Protein 2C71 (pdb70)

InterPro domains:
  IPR001137 Glycoside hydrolase family 11 [PR00911] (109-118)
  IPR001137 Glycoside hydrolase family 11 [PR00911] (119-129)
  IPR001137 Glycoside hydrolase family 11 [PR00911] (146-152)
  IPR001137 Glycoside hydrolase family 11 [PR00911] (166-171)
  IPR001137 Glycoside hydrolase family 11 [PR00911] (171-180)
  IPR001137 Glycoside hydrolase family 11 [PR00911] (194-202)
  IPR001137 Glycoside hydrolase family 11 [PTHR46828] (10-224)
  IPR002105 Dockerin type I repeat [PF00404] (392-448)
  IPR002105 Dockerin type I repeat [PS00448] (428-447)
  IPR002509 NodB homology domain [PF01522] (476-587)
  IPR002509 NodB homology domain [PS51677] (480-658)
  IPR005084 Carbohydrate binding module family 6 [PF03422] (255-374)
  IPR005084 Carbohydrate binding module family 6 [PS51175] (252-374)
  IPR006584 Cellulose binding, type IV [SM00606] (247-375)
  IPR008979 Galactose-binding-like domain superfamily [SSF49785] (245-374)
  IPR011330 Glycoside hydrolase/deacetylase, beta/alpha-barrel [SSF88713] (480-665)
  IPR013319 Glycoside hydrolase family 11/12 [G3DSA:2.60.120.180] (30-234)
  IPR013320 Concanavalin A-like lectin/glucanase domain superfamily [SSF49899] (31-232)
  IPR016134 Dockerin domain [PS51766] (388-456)
  IPR018208 Glycoside hydrolase family 11, active site 1 [PS00776] (119-129)

Sequence (205 aa):
KLVVALLTFDDGPDNVLTARVLDKLD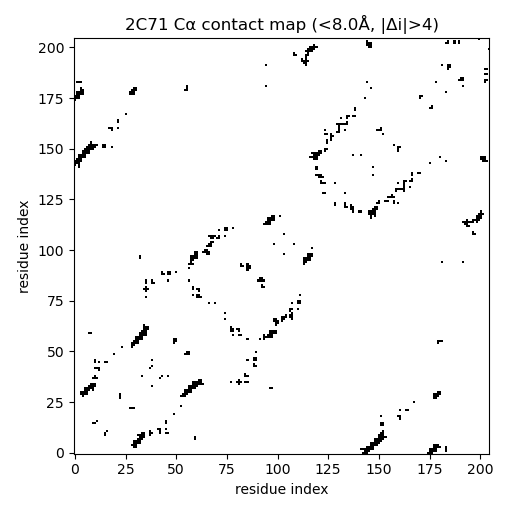KYNVKATFMVVGQQRVNDDSSTAAIIRRRMVVNSGHEIGNHSWSYSGMANMSPDQIRRRKSIIADTNAVIQKYAGTTTPKKFFRRPPNLETSPTLFNNNVDLVFVGGLTANDWIPPSTTAEQRAAAVINGVVRRDGTIILLHDVQPEPHPTPEEALDIIIPTLKSSRGYEEFVTLTELFTLKGVPIDPSVKRMYNSVPL

CATH classification: 3.20.20.370

Foldseek 3Di:
DEEAEEAEDDDDPPLLVLQVVLCVVLLFEHEYAHAQCRQDPVCLVVLQVNVVSPYHYAHAWNDQDFPAPPALVRLLCRRVSSQVSSCVRNVDGHQEYETRVNDHYPRNLVNDLHAYEDAQEQCQQPQVADLCSSLVSDVVPDDAFAYYYHHSDHPPPGCPSVNCVRNVVVVVVVPYGYDYPVCSCVVLVHDSGSVDSDYHRGPPD

Solvent-accessible surface area: 8720 Å² total; per-residue (Å²): 115,28,0,0,0,0,0,4,18,1,1,34,64,94,19,0,23,91,0,1,81,37,1,79,133,42,121,9,80,0,0,1,0,1,0,1,97,80,5,64,112,84,11,25,81,12,0,102,64,0,46,112,43,30,13,27,9,1,0,13,2,85,33,100,62,32,1,19,154,47,48,65,91,103,0,132,133,14,15,55,47,0,33,61,29,0,83,146,32,2,40,56,90,10,94,1,0,0,0,4,102,60,84,51,24,117,52,0,26,119,37,2,113,14,0,0,0,0,11,49,52,3,70,0,103,67,55,96,26,67,21,124,99,1,0,46,40,0,14,122,36,18,128,65,0,6,0,0,6,0,21,2,10,30,101,99,92,11,28,0,3,80,0,0,45,69,0,0,49,36,0,88,103,120,46,19,107,19,10,7,0,34,60,0,0,91,116,64,62,33,102,44,52,38,85,38,83,143,47,6,79,11,1,87,94

Structure (mmCIF, N/CA/C/O backbone):
data_2C71
#
_entry.id   2C71
#
_cell.length_a   106.064
_cell.length_b   106.064
_cell.length_c   35.466
_cell.angle_alpha   90.00
_cell.angle_beta   90.00
_cell.angle_gamma   90.00
#
_symmetry.space_group_name_H-M   'P 41 21 2'
#
loop_
_entity.id
_entity.type
_entity.pdbx_description
1 polymer 'GLYCOSIDE HYDROLASE, FAMILY 11\:CLOSTRIDIUM CELLULOSOME ENZYME, DOCKERIN TYPE I\:POLYSACCHARIDE'
2 non-polymer 'MAGNESIUM ION'
3 water water
#
loop_
_atom_site.group_PDB
_atom_site.id
_atom_site.type_symbol
_atom_site.label_atom_id
_atom_site.label_alt_id
_atom_site.label_comp_id
_atom_site.label_asym_id
_atom_site.label_entity_id
_atom_site.label_seq_id
_atom_site.pdbx_PDB_ins_code
_atom_site.Cartn_x
_atom_site.Cartn_y
_atom_site.Cartn_z
_atom_site.occupancy
_atom_site.B_iso_or_equiv
_atom_site.auth_seq_id
_atom_site.auth_comp_id
_atom_site.auth_asym_id
_atom_site.auth_atom_id
_atom_site.pdbx_PDB_model_num
ATOM 1 N N . LYS A 1 5 ? -14.350 35.014 6.166 1.00 18.56 480 LYS A N 1
ATOM 2 C CA . LYS A 1 5 ? -13.125 34.503 6.800 1.00 13.59 480 LYS A CA 1
ATOM 3 C C . LYS A 1 5 ? -12.397 33.598 5.839 1.00 11.37 480 LYS A C 1
ATOM 4 O O . LYS A 1 5 ? -12.980 32.697 5.285 1.00 12.62 480 LYS A O 1
ATOM 10 N N . LEU A 1 6 ? -11.117 33.877 5.639 1.00 8.81 481 LEU A N 1
ATOM 11 C CA . LEU A 1 6 ? -10.329 33.193 4.595 1.00 8.63 481 LEU A CA 1
ATOM 12 C C . LEU A 1 6 ? -9.153 32.460 5.195 1.00 8.09 481 LEU A C 1
ATOM 13 O O . LEU A 1 6 ? -8.527 32.956 6.107 1.00 10.74 481 LEU A O 1
ATOM 18 N N A VAL A 1 7 ? -8.841 31.259 4.705 0.50 7.00 482 VAL A N 1
ATOM 19 N N B VAL A 1 7 ? -8.795 31.329 4.601 0.50 7.43 482 VAL A N 1
ATOM 20 C CA A VAL A 1 7 ? -7.552 30.592 5.015 0.50 7.03 482 VAL A CA 1
ATOM 21 C CA B VAL A 1 7 ? -7.637 30.563 5.042 0.50 8.05 482 VAL A CA 1
ATOM 22 C C A VAL A 1 7 ? -6.966 30.071 3.735 0.50 6.38 482 VAL A C 1
ATOM 23 C C B VAL A 1 7 ? -6.999 29.965 3.791 0.50 7.29 482 VAL A C 1
ATOM 24 O O A VAL A 1 7 ? -7.666 29.810 2.753 0.50 6.74 482 VAL A O 1
ATOM 25 O O B VAL A 1 7 ? -7.710 29.592 2.851 0.50 6.53 482 VAL A O 1
ATOM 32 N N . ALA A 1 8 ? -5.658 29.843 3.796 1.00 7.03 483 ALA A N 1
ATOM 33 C CA . ALA A 1 8 ? -4.914 29.260 2.690 1.00 6.55 483 ALA A CA 1
ATOM 34 C C . ALA A 1 8 ? -4.275 27.941 3.133 1.00 6.04 483 ALA A C 1
ATOM 35 O O . ALA A 1 8 ? -3.346 27.939 3.922 1.00 7.40 483 ALA A O 1
ATOM 37 N N A LEU A 1 9 ? -4.734 26.878 2.538 0.50 6.22 484 LEU A N 1
ATOM 38 N N B LEU A 1 9 ? -4.800 26.797 2.653 0.50 5.58 484 LEU A N 1
ATOM 39 C CA A LEU A 1 9 ? -4.217 25.585 2.798 0.50 6.14 484 LEU A CA 1
ATOM 40 C CA B LEU A 1 9 ? -4.100 25.486 2.765 0.50 5.67 484 LEU A CA 1
ATOM 41 C C A LEU A 1 9 ? -2.999 25.392 1.857 0.50 5.74 484 LEU A C 1
ATOM 42 C C B LEU A 1 9 ? -2.935 25.487 1.856 0.50 5.20 484 LEU A C 1
ATOM 43 O O A LEU A 1 9 ? -3.151 25.551 0.630 0.50 5.47 484 LEU A O 1
ATOM 44 O O B LEU A 1 9 ? -3.074 25.781 0.659 0.50 5.68 484 LEU A O 1
ATOM 53 N N . THR A 1 10 ? -1.803 25.084 2.398 1.00 5.56 485 THR A N 1
ATOM 54 C CA . THR A 1 10 ? -0.590 24.992 1.611 1.00 5.71 485 THR A CA 1
ATOM 55 C C . THR A 1 10 ? 0.159 23.696 1.954 1.00 4.98 485 THR A C 1
ATOM 56 O O . THR A 1 10 ? 0.042 23.181 3.075 1.00 6.06 485 THR A O 1
ATOM 60 N N . PHE A 1 11 ? 0.877 23.166 0.956 1.00 4.78 486 PHE A N 1
ATOM 61 C CA . PHE A 1 11 ? 1.490 21.844 1.065 1.00 4.61 486 PHE A CA 1
ATOM 62 C C . PHE A 1 11 ? 2.915 21.891 0.557 1.00 5.06 486 PHE A C 1
ATOM 63 O O . PHE A 1 11 ? 3.157 22.255 -0.586 1.00 6.27 486 PHE A O 1
ATOM 71 N N . ASP A 1 12 ? 3.861 21.492 1.403 1.00 5.13 487 ASP A N 1
ATOM 72 C CA . ASP A 1 12 ? 5.272 21.464 1.025 1.00 5.36 487 ASP A CA 1
ATOM 73 C C . ASP A 1 12 ? 5.710 20.093 0.507 1.00 4.83 487 ASP A C 1
ATOM 74 O O . ASP A 1 12 ? 5.084 19.076 0.812 1.00 5.65 487 ASP A O 1
ATOM 79 N N . ASP A 1 13 ? 6.884 20.065 -0.115 1.00 5.04 488 ASP A N 1
ATOM 80 C CA . ASP A 1 13 ? 7.868 18.969 -0.213 1.00 4.82 488 ASP A CA 1
ATOM 81 C C . ASP A 1 13 ? 7.674 18.034 -1.405 1.00 5.26 488 ASP A C 1
ATOM 82 O O . ASP A 1 13 ? 8.503 17.135 -1.625 1.00 6.83 488 ASP A O 1
ATOM 87 N N . GLY A 1 14 ? 6.606 18.253 -2.183 1.00 5.28 489 GLY A N 1
ATOM 88 C CA . GLY A 1 14 ? 6.350 17.474 -3.372 1.00 5.67 489 GLY A CA 1
ATOM 89 C C . GLY A 1 14 ? 6.880 18.135 -4.639 1.00 4.97 489 GLY A C 1
ATOM 90 O O . GLY A 1 14 ? 7.680 19.064 -4.577 1.00 5.54 489 GLY A O 1
ATOM 91 N N . PRO A 1 15 ? 6.487 17.616 -5.820 1.00 5.15 490 PRO A N 1
ATOM 92 C CA . PRO A 1 15 ? 5.431 16.625 -6.020 1.00 5.29 490 PRO A CA 1
ATOM 93 C C . PRO A 1 15 ? 5.895 15.193 -5.904 1.00 5.49 490 PRO A C 1
ATOM 94 O O . PRO A 1 15 ? 7.041 14.867 -6.240 1.00 6.57 490 PRO A O 1
ATOM 98 N N . ASP A 1 16 ? 4.972 14.335 -5.518 1.00 5.69 491 ASP A N 1
ATOM 99 C CA . ASP A 1 16 ? 5.151 12.878 -5.569 1.00 5.77 491 ASP A CA 1
ATOM 100 C C . ASP A 1 16 ? 3.920 12.300 -6.221 1.00 5.25 491 ASP A C 1
ATOM 101 O O . ASP A 1 16 ? 2.803 12.564 -5.773 1.00 5.91 491 ASP A O 1
ATOM 106 N N . ASN A 1 17 ? 4.077 11.566 -7.321 1.00 5.37 492 ASN A N 1
ATOM 107 C CA . ASN A 1 17 ? 2.909 11.053 -8.048 1.00 5.33 492 ASN A CA 1
ATOM 108 C C . ASN A 1 17 ? 1.928 10.344 -7.140 1.00 5.85 492 ASN A C 1
ATOM 109 O O . ASN A 1 17 ? 0.726 10.499 -7.319 1.00 8.96 492 ASN A O 1
ATOM 114 N N . VAL A 1 18 ? 2.377 9.546 -6.202 1.00 5.15 493 VAL A N 1
ATOM 115 C CA . VAL A 1 18 ? 1.493 8.822 -5.323 1.00 6.03 493 VAL A CA 1
ATOM 116 C C . VAL A 1 18 ? 0.968 9.700 -4.204 1.00 5.77 493 VAL A C 1
ATOM 117 O O . VAL A 1 18 ? -0.263 9.891 -4.024 1.00 6.56 493 VAL A O 1
ATOM 121 N N . LEU A 1 19 ? 1.851 10.297 -3.407 1.00 5.49 494 LEU A N 1
ATOM 122 C CA . LEU A 1 19 ? 1.408 10.994 -2.204 1.00 5.68 494 LEU A CA 1
ATOM 123 C C . LEU A 1 19 ? 0.668 12.321 -2.528 1.00 5.06 494 LEU A C 1
ATOM 124 O O . LEU A 1 19 ? -0.300 12.659 -1.861 1.00 5.80 494 LEU A O 1
ATOM 129 N N . THR A 1 20 ? 1.140 13.050 -3.529 1.00 5.05 495 THR A N 1
ATOM 130 C CA . THR A 1 20 ? 0.489 14.302 -3.894 1.00 5.30 495 THR A CA 1
ATOM 131 C C . THR A 1 20 ? -0.900 14.038 -4.431 1.00 5.16 495 THR A C 1
ATOM 132 O O . THR A 1 20 ? -1.844 14.791 -4.185 1.00 5.87 495 THR A O 1
ATOM 136 N N . ALA A 1 21 ? -1.061 12.947 -5.212 1.00 5.41 496 ALA A N 1
ATOM 137 C CA . ALA A 1 21 ? -2.384 12.590 -5.735 1.00 5.38 496 ALA A CA 1
ATOM 138 C C . ALA A 1 21 ? -3.360 12.317 -4.615 1.00 5.66 496 ALA A C 1
ATOM 139 O O . ALA A 1 21 ? -4.548 12.619 -4.759 1.00 6.54 496 ALA A O 1
ATOM 141 N N . ARG A 1 22 ? -2.911 11.775 -3.478 1.00 5.54 497 ARG A N 1
ATOM 142 C CA . ARG A 1 22 ? -3.831 11.585 -2.358 1.00 5.93 497 ARG A CA 1
ATOM 143 C C . ARG A 1 22 ? -4.407 12.890 -1.874 1.00 5.64 497 ARG A C 1
ATOM 144 O O . ARG A 1 22 ? -5.598 12.984 -1.538 1.00 6.75 497 ARG A O 1
ATOM 152 N N . VAL A 1 23 ? -3.560 13.928 -1.782 1.00 5.20 498 VAL A N 1
ATOM 153 C CA . VAL A 1 23 ? -4.027 15.255 -1.378 1.00 4.98 498 VAL A CA 1
ATOM 154 C C . VAL A 1 23 ? -4.944 15.821 -2.455 1.00 5.24 498 VAL A C 1
ATOM 155 O O . VAL A 1 23 ? -6.031 16.331 -2.136 1.00 5.83 498 VAL A O 1
ATOM 159 N N . LEU A 1 24 ? -4.539 15.777 -3.730 1.00 5.27 499 LEU A N 1
ATOM 160 C CA . LEU A 1 24 ? -5.360 16.338 -4.802 1.00 5.65 499 LEU A CA 1
ATOM 161 C C . LEU A 1 24 ? -6.735 15.670 -4.841 1.00 5.71 499 LEU A C 1
ATOM 162 O O . LEU A 1 24 ? -7.726 16.343 -5.135 1.00 6.50 499 LEU A O 1
ATOM 167 N N . ASP A 1 25 ? -6.794 14.373 -4.584 1.00 6.08 500 ASP A N 1
ATOM 168 C CA . ASP A 1 25 ? -8.098 13.674 -4.563 1.00 7.02 500 ASP A CA 1
ATOM 169 C C . ASP A 1 25 ? -8.998 14.237 -3.483 1.00 6.68 500 ASP A C 1
ATOM 170 O O . ASP A 1 25 ? -10.206 14.358 -3.709 1.00 7.99 500 ASP A O 1
ATOM 175 N N . LYS A 1 26 ? -8.480 14.520 -2.276 1.00 6.66 501 LYS A N 1
ATOM 176 C CA . LYS A 1 26 ? -9.284 15.137 -1.219 1.00 6.98 501 LYS A CA 1
ATOM 177 C C . LYS A 1 26 ? -9.760 16.519 -1.642 1.00 7.00 501 LYS A C 1
ATOM 178 O O . LYS A 1 26 ? -10.903 16.907 -1.400 1.00 7.96 501 LYS A O 1
ATOM 184 N N . LEU A 1 27 ? -8.869 17.309 -2.233 1.00 6.73 502 LEU A N 1
ATOM 185 C CA . LEU A 1 27 ? -9.240 18.664 -2.651 1.00 7.20 502 LEU A CA 1
ATOM 186 C C . LEU A 1 27 ? -10.308 18.617 -3.725 1.00 7.81 502 LEU A C 1
ATOM 187 O O . LEU A 1 27 ? -11.230 19.467 -3.748 1.00 9.50 502 LEU A O 1
ATOM 192 N N . ASP A 1 28 ? -10.276 17.634 -4.608 1.00 7.90 503 ASP A N 1
ATOM 193 C CA . ASP A 1 28 ? -11.345 17.461 -5.599 1.00 8.32 503 ASP A CA 1
ATOM 194 C C . ASP A 1 28 ? -12.652 17.104 -4.893 1.00 8.46 503 ASP A C 1
ATOM 195 O O . ASP A 1 28 ? -13.726 17.609 -5.272 1.00 9.74 503 ASP A O 1
ATOM 200 N N . LYS A 1 29 ? -12.608 16.184 -3.933 1.00 8.54 504 LYS A N 1
ATOM 201 C CA . LYS A 1 29 ? -13.809 15.751 -3.227 1.00 9.10 504 LYS A CA 1
ATOM 202 C C . LYS A 1 29 ? -14.552 16.911 -2.616 1.00 8.55 504 LYS A C 1
ATOM 203 O O . LYS A 1 29 ? -15.784 16.971 -2.648 1.00 11.24 504 LYS A O 1
ATOM 209 N N . TYR A 1 30 ? -13.807 17.852 -2.045 1.00 7.81 505 TYR A N 1
ATOM 210 C CA . TYR A 1 30 ? -14.386 19.018 -1.352 1.00 8.15 505 TYR A CA 1
ATOM 211 C C . TYR A 1 30 ? -14.443 20.284 -2.197 1.00 8.23 505 TYR A C 1
ATOM 212 O O . TYR A 1 30 ? -14.907 21.317 -1.738 1.00 9.89 505 TYR A O 1
ATOM 221 N N . ASN A 1 31 ? -13.968 20.189 -3.435 1.00 7.72 506 ASN A N 1
ATOM 222 C CA . ASN A 1 31 ? -13.929 21.337 -4.331 1.00 8.57 506 ASN A CA 1
ATOM 223 C C . ASN A 1 31 ? -13.132 22.497 -3.745 1.00 8.60 506 ASN A C 1
ATOM 224 O O . ASN A 1 31 ? -13.570 23.647 -3.783 1.00 10.52 506 ASN A O 1
ATOM 229 N N . VAL A 1 32 ? -11.959 22.187 -3.202 1.00 7.15 507 VAL A N 1
ATOM 230 C CA . VAL A 1 32 ? -11.159 23.176 -2.490 1.00 8.09 507 VAL A CA 1
ATOM 231 C C . VAL A 1 32 ? -9.868 23.486 -3.239 1.00 7.45 507 VAL A C 1
ATOM 232 O O . VAL A 1 32 ? -9.198 22.584 -3.742 1.00 8.16 507 VAL A O 1
ATOM 236 N N . LYS A 1 33 ? -9.524 24.768 -3.308 1.00 6.92 508 LYS A N 1
ATOM 237 C CA . LYS A 1 33 ? -8.245 25.200 -3.912 1.00 7.18 508 LYS A CA 1
ATOM 238 C C . LYS A 1 33 ? -7.187 25.336 -2.862 1.00 6.64 508 LYS A C 1
ATOM 239 O O . LYS A 1 33 ? -7.476 25.762 -1.754 1.00 10.03 508 LYS A O 1
ATOM 245 N N . ALA A 1 34 ? -5.947 25.063 -3.238 1.00 5.63 509 ALA A N 1
ATOM 246 C CA . ALA A 1 34 ? -4.798 25.102 -2.315 1.00 5.31 509 ALA A CA 1
ATOM 247 C C . ALA A 1 34 ? -3.570 25.561 -3.082 1.00 4.36 509 ALA A C 1
ATOM 248 O O . ALA A 1 34 ? -3.610 25.827 -4.281 1.00 5.70 509 ALA A O 1
ATOM 250 N N . THR A 1 35 ? -2.451 25.632 -2.362 1.00 4.66 510 THR A N 1
ATOM 251 C CA . THR A 1 35 ? -1.163 26.030 -2.915 1.00 4.70 510 THR A CA 1
ATOM 252 C C . THR A 1 35 ? -0.123 24.963 -2.579 1.00 4.33 510 THR A C 1
ATOM 253 O O . THR A 1 35 ? -0.056 24.527 -1.427 1.00 6.36 510 THR A O 1
ATOM 257 N N . PHE A 1 36 ? 0.657 24.561 -3.559 1.00 4.12 511 PHE A N 1
ATOM 258 C CA . PHE A 1 36 ? 1.727 23.551 -3.411 1.00 4.48 511 PHE A CA 1
ATOM 259 C C . PHE A 1 36 ? 3.072 24.238 -3.561 1.00 4.08 511 PHE A C 1
ATOM 260 O O . PHE A 1 36 ? 3.335 24.842 -4.602 1.00 5.04 511 PHE A O 1
ATOM 268 N N . MET A 1 37 ? 3.902 24.139 -2.542 1.00 4.30 512 MET A N 1
ATOM 269 C CA . MET A 1 37 ? 5.267 24.704 -2.533 1.00 4.61 512 MET A CA 1
ATOM 270 C C . MET A 1 37 ? 6.191 23.546 -2.891 1.00 4.07 512 MET A C 1
ATOM 271 O O . MET A 1 37 ? 6.418 22.636 -2.078 1.00 5.25 512 MET A O 1
ATOM 276 N N . VAL A 1 38 ? 6.639 23.547 -4.137 1.00 4.39 513 VAL A N 1
ATOM 277 C CA . VAL A 1 38 ? 7.304 22.363 -4.724 1.00 4.45 513 VAL A CA 1
ATOM 278 C C . VAL A 1 38 ? 8.809 22.497 -4.723 1.00 4.27 513 VAL A C 1
ATOM 279 O O . VAL A 1 38 ? 9.405 23.588 -4.702 1.00 5.04 513 VAL A O 1
ATOM 283 N N . VAL A 1 39 ? 9.443 21.345 -4.725 1.00 4.86 514 VAL A N 1
ATOM 284 C CA . VAL A 1 39 ? 10.905 21.200 -4.661 1.00 4.63 514 VAL A CA 1
ATOM 285 C C . VAL A 1 39 ? 11.398 20.847 -6.060 1.00 4.55 514 VAL A C 1
ATOM 286 O O . VAL A 1 39 ? 10.969 19.861 -6.685 1.00 5.00 514 VAL A O 1
ATOM 290 N N . GLY A 1 40 ? 12.311 21.674 -6.584 1.00 5.19 515 GLY A N 1
ATOM 291 C CA . GLY A 1 40 ? 12.716 21.570 -7.972 1.00 5.83 515 GLY A CA 1
ATOM 292 C C . GLY A 1 40 ? 13.243 20.207 -8.406 1.00 5.86 515 GLY A C 1
ATOM 293 O O . GLY A 1 40 ? 12.932 19.734 -9.506 1.00 6.67 515 GLY A O 1
ATOM 294 N N . GLN A 1 41 ? 14.028 19.561 -7.556 1.00 6.18 516 GLN A N 1
ATOM 295 C CA A GLN A 1 41 ? 14.533 18.167 -7.785 0.50 7.27 516 GLN A CA 1
ATOM 296 C CA B GLN A 1 41 ? 14.574 18.323 -8.012 0.50 7.30 516 GLN A CA 1
ATOM 297 C C . GLN A 1 41 ? 13.492 17.199 -8.134 1.00 7.74 516 GLN A C 1
ATOM 298 O O . GLN A 1 41 ? 13.803 16.170 -8.761 1.00 11.02 516 GLN A O 1
ATOM 309 N N . ARG A 1 42 ? 12.275 17.409 -7.658 1.00 6.37 517 ARG A N 1
ATOM 310 C CA . ARG A 1 42 ? 11.168 16.471 -7.842 1.00 7.24 517 ARG A CA 1
ATOM 311 C C . ARG A 1 42 ? 10.312 16.766 -9.065 1.00 6.80 517 ARG A C 1
ATOM 312 O O . ARG A 1 42 ? 9.415 15.973 -9.363 1.00 9.68 517 ARG A O 1
ATOM 320 N N . VAL A 1 43 ? 10.550 17.876 -9.750 1.00 6.19 518 VAL A N 1
ATOM 321 C CA . VAL A 1 43 ? 9.742 18.299 -10.879 1.00 6.94 518 VAL A CA 1
ATOM 322 C C . VAL A 1 43 ? 10.421 17.887 -12.174 1.00 8.18 518 VAL A C 1
ATOM 323 O O . VAL A 1 43 ? 11.453 18.462 -12.549 1.00 9.77 518 VAL A O 1
ATOM 327 N N . ASN A 1 44 ? 9.847 16.906 -12.869 1.00 7.27 519 ASN A N 1
ATOM 328 C CA . ASN A 1 44 ? 10.493 16.316 -14.031 1.00 7.13 519 ASN A CA 1
ATOM 329 C C . ASN A 1 44 ? 9.428 15.672 -14.918 1.00 7.08 519 ASN A C 1
ATOM 330 O O . ASN A 1 44 ? 8.232 15.813 -14.645 1.00 6.22 519 ASN A O 1
ATOM 335 N N A ASP A 1 45 ? 9.839 15.057 -16.016 0.50 7.13 520 ASP A N 1
ATOM 336 N N B ASP A 1 45 ? 9.867 15.131 -16.061 0.50 7.81 520 ASP A N 1
ATOM 337 C CA A ASP A 1 45 ? 8.845 14.492 -16.904 0.50 6.16 520 ASP A CA 1
ATOM 338 C CA B ASP A 1 45 ? 8.902 14.470 -16.927 0.50 7.25 520 ASP A CA 1
ATOM 339 C C A ASP A 1 45 ? 7.874 13.757 -15.995 0.50 6.06 520 ASP A C 1
ATOM 340 C C B ASP A 1 45 ? 7.892 13.742 -16.027 0.50 6.62 520 ASP A C 1
ATOM 341 O O A ASP A 1 45 ? 6.675 14.034 -15.989 0.50 7.95 520 ASP A O 1
ATOM 342 O O B ASP A 1 45 ? 6.692 14.014 -16.064 0.50 8.16 520 ASP A O 1
ATOM 351 N N A SER A 1 46 ? 8.435 12.791 -15.210 0.50 6.57 521 SER A N 1
ATOM 352 N N B SER A 1 46 ? 8.359 12.766 -15.322 0.50 6.08 521 SER A N 1
ATOM 353 C CA A SER A 1 46 ? 7.637 11.824 -14.433 0.50 6.45 521 SER A CA 1
ATOM 354 C CA B SER A 1 46 ? 7.480 11.839 -14.612 0.50 6.71 521 SER A CA 1
ATOM 355 C C A SER A 1 46 ? 6.504 12.504 -13.683 0.50 5.81 521 SER A C 1
ATOM 356 C C B SER A 1 46 ? 6.477 12.500 -13.674 0.50 5.94 521 SER A C 1
ATOM 357 O O A SER A 1 46 ? 5.432 11.920 -13.528 0.50 5.74 521 SER A O 1
ATOM 358 O O B SER A 1 46 ? 5.484 11.862 -13.336 0.50 6.56 521 SER A O 1
ATOM 363 N N . THR A 1 47 ? 6.758 13.708 -13.182 1.00 5.33 522 THR A N 1
ATOM 364 C CA . THR A 1 47 ? 5.799 14.460 -12.378 1.00 5.30 522 THR A CA 1
ATOM 365 C C . THR A 1 47 ? 5.119 15.618 -13.123 1.00 5.47 522 THR A C 1
ATOM 366 O O . THR A 1 47 ? 4.344 16.359 -12.534 1.00 6.09 522 THR A O 1
ATOM 370 N N . ALA A 1 48 ? 5.372 15.732 -14.425 1.00 5.93 523 ALA A N 1
ATOM 371 C CA . ALA A 1 48 ? 4.791 16.834 -15.197 1.00 6.65 523 ALA A CA 1
ATOM 372 C C . ALA A 1 48 ? 3.274 16.838 -15.141 1.00 5.97 523 ALA A C 1
ATOM 373 O O . ALA A 1 48 ? 2.664 17.911 -14.979 1.00 6.79 523 ALA A O 1
ATOM 375 N N . ALA A 1 49 ? 2.665 15.691 -15.338 1.00 6.50 524 ALA A N 1
ATOM 376 C CA . ALA A 1 49 ? 1.199 15.656 -15.386 1.00 7.10 524 ALA A CA 1
ATOM 377 C C . ALA A 1 49 ? 0.569 16.046 -14.059 1.00 5.66 524 ALA A C 1
ATOM 378 O O . ALA A 1 49 ? -0.477 16.704 -14.038 1.00 6.19 524 ALA A O 1
ATOM 380 N N . ILE A 1 50 ? 1.163 15.637 -12.935 1.00 5.48 525 ILE A N 1
ATOM 381 C CA . ILE A 1 50 ? 0.581 15.976 -11.649 1.00 5.18 525 ILE A CA 1
ATOM 382 C C . ILE A 1 50 ? 0.772 17.446 -11.317 1.00 4.79 525 ILE A C 1
ATOM 383 O O . ILE A 1 50 ? -0.081 18.095 -10.733 1.00 5.39 525 ILE A O 1
ATOM 388 N N . ILE A 1 51 ? 1.908 18.004 -11.721 1.00 5.18 526 ILE A N 1
ATOM 389 C CA . ILE A 1 51 ? 2.141 19.470 -11.620 1.00 5.15 526 ILE A CA 1
ATOM 390 C C . ILE A 1 51 ? 1.077 20.198 -12.429 1.00 5.02 526 ILE A C 1
ATOM 391 O O . ILE A 1 51 ? 0.475 21.173 -11.962 1.00 5.91 526 ILE A O 1
ATOM 396 N N . ARG A 1 52 ? 0.813 19.733 -13.657 1.00 5.19 527 ARG A N 1
ATOM 397 C CA A ARG A 1 52 ? -0.177 20.384 -14.495 0.50 5.50 527 ARG A CA 1
ATOM 398 C CA B ARG A 1 52 ? -0.178 20.423 -14.455 0.50 5.01 527 ARG A CA 1
ATOM 399 C C . ARG A 1 52 ? -1.576 20.196 -13.915 1.00 5.28 527 ARG A C 1
ATOM 400 O O . ARG A 1 52 ? -2.411 21.119 -14.008 1.00 6.13 527 ARG A O 1
ATOM 415 N N . ARG A 1 53 ? -1.851 19.026 -13.338 1.00 5.42 528 ARG A N 1
ATOM 416 C CA . ARG A 1 53 ? -3.119 18.807 -12.670 1.00 6.01 528 ARG A CA 1
ATOM 417 C C . ARG A 1 53 ? -3.379 19.868 -11.615 1.00 5.60 528 ARG A C 1
ATOM 418 O O . ARG A 1 53 ? -4.532 20.309 -11.430 1.00 6.39 528 ARG A O 1
ATOM 426 N N . MET A 1 54 ? -2.334 20.301 -10.890 1.00 5.69 529 MET A N 1
ATOM 427 C CA . MET A 1 54 ? -2.514 21.363 -9.895 1.00 5.94 529 MET A CA 1
ATOM 428 C C . MET A 1 54 ? -3.123 22.586 -10.540 1.00 5.55 529 MET A C 1
ATOM 429 O O . MET A 1 54 ? -4.156 23.113 -10.102 1.00 6.60 529 MET A O 1
ATOM 434 N N A VAL A 1 55 ? -2.451 23.072 -11.597 0.50 5.68 530 VAL A N 1
ATOM 435 N N B VAL A 1 55 ? -2.481 23.104 -11.580 0.50 6.28 530 VAL A N 1
ATOM 436 C CA A VAL A 1 55 ? -2.890 24.256 -12.339 0.50 6.48 530 VAL A CA 1
ATOM 437 C CA B VAL A 1 55 ? -2.989 24.331 -12.164 0.50 7.31 530 VAL A CA 1
ATOM 438 C C A VAL A 1 55 ? -4.308 24.064 -12.881 0.50 5.74 530 VAL A C 1
ATOM 439 C C B VAL A 1 55 ? -4.292 24.115 -12.955 0.50 6.82 530 VAL A C 1
ATOM 440 O O A VAL A 1 55 ? -5.186 24.926 -12.725 0.50 5.92 530 VAL A O 1
ATOM 441 O O B VAL A 1 55 ? -5.087 25.044 -13.061 0.50 8.19 530 VAL A O 1
ATOM 448 N N . ASN A 1 56 ? -4.523 22.912 -13.477 1.00 6.35 531 ASN A N 1
ATOM 449 C CA . ASN A 1 56 ? -5.795 22.634 -14.149 1.00 7.06 531 ASN A CA 1
ATOM 450 C C . ASN A 1 56 ? -6.993 22.714 -13.186 1.00 7.71 531 ASN A C 1
ATOM 451 O O . ASN A 1 56 ? -8.079 23.025 -13.602 1.00 10.64 531 ASN A O 1
ATOM 456 N N . SER A 1 57 ? -6.716 22.390 -11.913 1.00 7.39 532 SER A N 1
ATOM 457 C CA . SER A 1 57 ? -7.695 22.246 -10.854 1.00 8.36 532 SER A CA 1
ATOM 458 C C . SER A 1 57 ? -7.849 23.497 -10.004 1.00 9.12 532 SER A C 1
ATOM 459 O O . SER A 1 57 ? -8.510 23.475 -8.971 1.00 13.10 532 SER A O 1
ATOM 462 N N . GLY A 1 58 ? -7.198 24.601 -10.419 1.00 8.30 533 GLY A N 1
ATOM 463 C CA . GLY A 1 58 ? -7.313 25.877 -9.734 1.00 8.66 533 GLY A CA 1
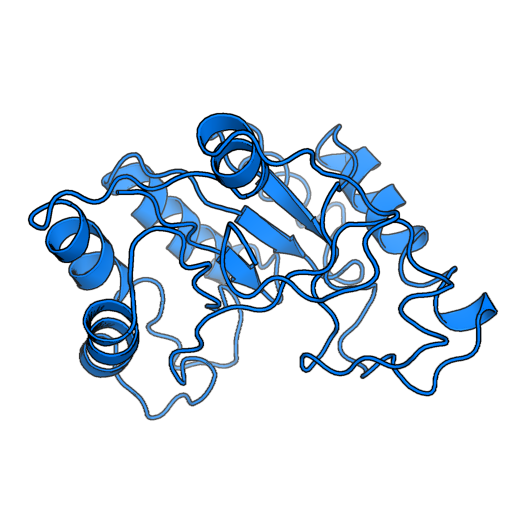ATOM 464 C C . GLY A 1 58 ? -6.338 26.107 -8.596 1.00 7.41 533 GLY A C 1
ATOM 465 O O . GLY A 1 58 ? -6.452 27.094 -7.867 1.00 8.72 533 GLY A O 1
ATOM 466 N N . HIS A 1 59 ? -5.402 25.187 -8.395 1.00 5.02 534 HIS A N 1
ATOM 467 C CA . HIS A 1 59 ? -4.405 25.345 -7.355 1.00 5.21 534 HIS A CA 1
ATOM 468 C C . HIS A 1 59 ? -3.297 26.246 -7.840 1.00 5.45 534 HIS A C 1
ATOM 469 O O . HIS A 1 59 ? -3.127 26.472 -9.055 1.00 8.45 534 HIS A O 1
ATOM 476 N N . GLU A 1 60 ? -2.502 26.737 -6.919 1.00 5.26 535 GLU A N 1
ATOM 477 C CA . GLU A 1 60 ? -1.326 27.571 -7.179 1.00 5.62 535 GLU A CA 1
ATOM 478 C C . GLU A 1 60 ? -0.065 26.773 -6.861 1.00 4.81 535 GLU A C 1
ATOM 479 O O . GLU A 1 60 ? -0.076 25.920 -5.956 1.00 5.73 535 GLU A O 1
ATOM 485 N N . ILE A 1 61 ? 1.028 27.087 -7.549 1.00 4.81 536 ILE A N 1
ATOM 486 C CA . ILE A 1 61 ? 2.326 26.474 -7.281 1.00 4.72 536 ILE A CA 1
ATOM 487 C C . ILE A 1 61 ? 3.294 27.583 -6.846 1.00 4.79 536 ILE A C 1
ATOM 488 O O . ILE A 1 61 ? 3.440 28.614 -7.530 1.00 5.87 536 ILE A O 1
ATOM 493 N N . GLY A 1 62 ? 3.956 27.343 -5.721 1.00 4.64 537 GLY A N 1
ATOM 494 C CA . GLY A 1 62 ? 5.044 28.172 -5.258 1.00 5.63 537 GLY A CA 1
ATOM 495 C C . GLY A 1 62 ? 6.352 27.399 -5.183 1.00 4.56 537 GLY A C 1
ATOM 496 O O . GLY A 1 62 ? 6.449 26.231 -5.543 1.00 5.14 537 GLY A O 1
ATOM 497 N N . ASN A 1 63 ? 7.401 28.111 -4.737 1.00 4.73 538 ASN A N 1
ATOM 498 C CA . ASN A 1 63 ? 8.777 27.620 -4.804 1.00 4.52 538 ASN A CA 1
ATOM 499 C C . ASN A 1 63 ? 9.256 27.217 -3.402 1.00 4.57 538 ASN A C 1
ATOM 500 O O . ASN A 1 63 ? 9.218 28.058 -2.489 1.00 5.37 538 ASN A O 1
ATOM 505 N N . HIS A 1 64 ? 9.692 25.951 -3.223 1.00 4.58 539 HIS A N 1
ATOM 506 C CA . HIS A 1 64 ? 10.270 25.507 -1.945 1.00 4.51 539 HIS A CA 1
ATOM 507 C C . HIS A 1 64 ? 11.758 25.133 -2.170 1.00 5.00 539 HIS A C 1
ATOM 508 O O . HIS A 1 64 ? 12.301 24.269 -1.450 1.00 5.27 539 HIS A O 1
ATOM 515 N N . SER A 1 65 ? 12.395 25.791 -3.149 1.00 4.84 540 SER A N 1
ATOM 516 C CA . SER A 1 65 ? 13.813 25.584 -3.471 1.00 5.01 540 SER A CA 1
ATOM 517 C C . SER A 1 65 ? 14.076 24.330 -4.292 1.00 4.76 540 SER A C 1
ATOM 518 O O . SER A 1 65 ? 13.165 23.504 -4.476 1.00 5.06 540 SER A O 1
ATOM 521 N N . TRP A 1 66 ? 15.323 24.196 -4.766 1.00 4.81 541 TRP A N 1
ATOM 522 C CA . TRP A 1 66 ? 15.689 23.037 -5.575 1.00 5.00 541 TRP A CA 1
ATOM 523 C C . TRP A 1 66 ? 15.717 21.739 -4.766 1.00 5.17 541 TRP A C 1
ATOM 524 O O . TRP A 1 66 ? 15.521 20.654 -5.344 1.00 5.45 541 TRP A O 1
ATOM 535 N N . SER A 1 67 ? 16.022 21.840 -3.468 1.00 5.54 542 SER A N 1
ATOM 536 C CA . SER A 1 67 ? 16.260 20.645 -2.667 1.00 5.71 542 SER A CA 1
ATOM 537 C C . SER A 1 67 ? 15.717 20.854 -1.251 1.00 5.65 542 SER A C 1
ATOM 538 O O . SER A 1 67 ? 14.748 21.611 -1.035 1.00 6.38 542 SER A O 1
ATOM 541 N N . TYR A 1 68 ? 16.334 20.158 -0.289 1.00 5.85 543 TYR A N 1
ATOM 542 C CA . TYR A 1 68 ? 15.826 20.058 1.075 1.00 5.94 543 TYR A CA 1
ATOM 543 C C . TYR A 1 68 ? 16.817 20.639 2.104 1.00 6.70 543 TYR A C 1
ATOM 544 O O . TYR A 1 68 ? 16.676 20.420 3.310 1.00 8.67 543 TYR A O 1
ATOM 553 N N . SER A 1 69 ? 17.781 21.425 1.629 1.00 6.72 544 SER A N 1
ATOM 554 C CA . SER A 1 69 ? 18.796 22.026 2.483 1.00 6.83 544 SER A CA 1
ATOM 555 C C . SER A 1 69 ? 18.338 23.407 2.945 1.00 6.91 544 SER A C 1
ATOM 556 O O . SER A 1 69 ? 17.853 24.239 2.183 1.00 7.38 544 SER A O 1
ATOM 559 N N . GLY A 1 70 ? 18.592 23.727 4.223 1.00 7.93 545 GLY A N 1
ATOM 560 C CA . GLY A 1 70 ? 18.417 25.085 4.708 1.00 7.94 545 GLY A CA 1
ATOM 561 C C . GLY A 1 70 ? 19.246 26.060 3.904 1.00 7.47 545 GLY A C 1
ATOM 562 O O . GLY A 1 70 ? 20.395 25.746 3.550 1.00 8.64 545 GLY A O 1
ATOM 563 N N . MET A 1 71 ? 18.706 27.249 3.650 1.00 7.10 546 MET A N 1
ATOM 564 C CA . MET A 1 71 ? 19.289 28.160 2.670 1.00 7.04 546 MET A CA 1
ATOM 565 C C . MET A 1 71 ? 19.906 29.416 3.290 1.00 7.42 546 MET A C 1
ATOM 566 O O . MET A 1 71 ? 20.481 30.244 2.582 1.00 8.54 546 MET A O 1
ATOM 571 N N . ALA A 1 72 ? 19.788 29.556 4.606 1.00 8.20 547 ALA A N 1
ATOM 572 C CA . ALA A 1 72 ? 20.022 30.841 5.264 1.00 9.99 547 ALA A CA 1
ATOM 573 C C . ALA A 1 72 ? 21.498 31.236 5.233 1.00 10.21 547 ALA A C 1
ATOM 574 O O . ALA A 1 72 ? 21.838 32.418 5.223 1.00 13.55 547 ALA A O 1
ATOM 576 N N . ASN A 1 73 ? 22.366 30.230 5.221 1.00 9.45 548 ASN A N 1
ATOM 577 C CA . ASN A 1 73 ? 23.816 30.428 5.195 1.00 10.41 548 ASN A CA 1
ATOM 578 C C . ASN A 1 73 ? 24.414 30.161 3.834 1.00 9.07 548 ASN A C 1
ATOM 579 O O . ASN A 1 73 ? 25.644 30.078 3.668 1.00 10.16 548 ASN A O 1
ATOM 584 N N . MET A 1 74 ? 23.564 30.085 2.798 1.00 7.96 549 MET A N 1
ATOM 585 C CA . MET A 1 74 ? 24.023 29.919 1.446 1.00 7.56 549 MET A CA 1
ATOM 586 C C . MET A 1 74 ? 24.523 31.272 0.876 1.00 8.15 549 MET A C 1
ATOM 587 O O . MET A 1 74 ? 24.105 32.360 1.320 1.00 9.66 549 MET A O 1
ATOM 592 N N . SER A 1 75 ? 25.380 31.186 -0.142 1.00 8.33 550 SER A N 1
ATOM 593 C CA . SER A 1 75 ? 25.844 32.368 -0.872 1.00 8.97 550 SER A CA 1
ATOM 594 C C . SER A 1 75 ? 24.764 32.862 -1.803 1.00 8.46 550 SER A C 1
ATOM 595 O O . SER A 1 75 ? 23.860 32.130 -2.190 1.00 8.05 550 SER A O 1
ATOM 598 N N . PRO A 1 76 ? 24.876 34.144 -2.247 1.00 8.52 551 PRO A N 1
ATOM 599 C CA . PRO A 1 76 ? 23.964 34.624 -3.284 1.00 8.79 551 PRO A CA 1
ATOM 600 C C . PRO A 1 76 ? 23.909 33.738 -4.499 1.00 8.22 551 PRO A C 1
ATOM 601 O O . PRO A 1 76 ? 22.810 33.471 -5.003 1.00 8.82 551 PRO A O 1
ATOM 605 N N . ASP A 1 77 ? 25.062 33.271 -4.981 1.00 8.91 552 ASP A N 1
ATOM 606 C CA . ASP A 1 77 ? 25.049 32.423 -6.154 1.00 9.24 552 ASP A CA 1
ATOM 607 C C . ASP A 1 77 ? 24.277 31.109 -5.897 1.00 7.58 552 ASP A C 1
ATOM 608 O O . ASP A 1 77 ? 23.524 30.615 -6.745 1.00 8.27 552 ASP A O 1
ATOM 613 N N . GLN A 1 78 ? 24.498 30.497 -4.735 1.00 7.37 553 GLN A N 1
ATOM 614 C CA . GLN A 1 78 ? 23.795 29.245 -4.394 1.00 6.97 553 GLN A CA 1
ATOM 615 C C . GLN A 1 78 ? 22.301 29.455 -4.315 1.00 6.44 553 GLN A C 1
ATOM 616 O O . GLN A 1 78 ? 21.490 28.651 -4.821 1.00 6.57 553 GLN A O 1
ATOM 622 N N . ILE A 1 79 ? 21.888 30.556 -3.690 1.00 6.54 554 ILE A N 1
ATOM 623 C CA . ILE A 1 79 ? 20.484 30.875 -3.553 1.00 6.62 554 ILE A CA 1
ATOM 624 C C . ILE A 1 79 ? 19.834 31.073 -4.912 1.00 6.64 554 ILE A C 1
ATOM 625 O O . ILE A 1 79 ? 18.780 30.531 -5.238 1.00 7.21 554 ILE A O 1
ATOM 630 N N A ARG A 1 80 ? 20.455 31.922 -5.728 0.50 6.76 555 ARG A N 1
ATOM 631 N N B ARG A 1 80 ? 20.490 31.925 -5.716 0.50 7.64 555 ARG A N 1
ATOM 632 C CA A ARG A 1 80 ? 19.991 32.269 -7.048 0.50 8.74 555 ARG A CA 1
ATOM 633 C CA B ARG A 1 80 ? 19.844 32.262 -7.005 0.25 7.29 555 ARG A CA 1
ATOM 634 C CA C ARG A 1 80 ? 19.755 32.293 -6.977 0.25 5.81 555 ARG A CA 1
ATOM 635 C C A ARG A 1 80 ? 19.729 31.064 -7.930 0.50 7.11 555 ARG A C 1
ATOM 636 C C B ARG A 1 80 ? 19.730 31.056 -7.868 0.50 7.88 555 ARG A C 1
ATOM 637 O O A ARG A 1 80 ? 18.767 30.960 -8.710 0.50 7.36 555 ARG A O 1
ATOM 638 O O B ARG A 1 80 ? 18.689 30.939 -8.515 0.50 8.73 555 ARG A O 1
ATOM 660 N N . LYS A 1 81 ? 20.704 30.163 -7.888 1.00 7.44 556 LYS A N 1
ATOM 661 C CA . LYS A 1 81 ? 20.623 28.948 -8.690 1.00 7.74 556 LYS A CA 1
ATOM 662 C C . LYS A 1 81 ? 19.468 28.078 -8.248 1.00 6.48 556 LYS A C 1
ATOM 663 O O . LYS A 1 81 ? 18.712 27.538 -9.064 1.00 7.43 556 LYS A O 1
ATOM 669 N N . SER A 1 82 ? 19.372 27.864 -6.940 1.00 6.06 557 SER A N 1
ATOM 670 C CA . SER A 1 82 ? 18.314 27.001 -6.408 1.00 5.91 557 SER A CA 1
ATOM 671 C C . SER A 1 82 ? 16.934 27.519 -6.793 1.00 5.62 557 SER A C 1
ATOM 672 O O . SER A 1 82 ? 16.045 26.765 -7.220 1.00 6.54 557 SER A O 1
ATOM 675 N N A ILE A 1 83 ? 16.722 28.820 -6.599 0.50 6.42 558 ILE A N 1
ATOM 676 N N B ILE A 1 83 ? 16.721 28.820 -6.609 0.50 5.63 558 ILE A N 1
ATOM 677 C CA A ILE A 1 83 ? 15.425 29.415 -6.882 0.50 6.67 558 ILE A CA 1
ATOM 678 C CA B ILE A 1 83 ? 15.436 29.421 -6.928 0.50 5.45 558 ILE A CA 1
ATOM 679 C C A ILE A 1 83 ? 15.119 29.458 -8.392 0.50 6.82 558 ILE A C 1
ATOM 680 C C B ILE A 1 83 ? 15.151 29.347 -8.423 0.50 4.94 558 ILE A C 1
ATOM 681 O O A ILE A 1 83 ? 13.969 29.200 -8.796 0.50 7.20 558 ILE A O 1
ATOM 682 O O B ILE A 1 83 ? 14.063 28.910 -8.861 0.50 4.86 558 ILE A O 1
ATOM 691 N N . ALA A 1 84 ? 16.107 29.827 -9.232 1.00 7.10 559 ALA A N 1
ATOM 692 C CA . ALA A 1 84 ? 15.905 29.943 -10.685 1.00 7.67 559 ALA A CA 1
ATOM 693 C C . ALA A 1 84 ? 15.677 28.598 -11.322 1.00 7.19 559 ALA A C 1
ATOM 694 O O . ALA A 1 84 ? 14.804 28.458 -12.195 1.00 7.83 559 ALA A O 1
ATOM 696 N N . ASP A 1 85 ? 16.434 27.599 -10.909 1.00 6.85 560 ASP A N 1
ATOM 697 C CA . ASP A 1 85 ? 16.296 26.285 -11.517 1.00 7.11 560 ASP A CA 1
ATOM 698 C C . ASP A 1 85 ? 14.908 25.696 -11.194 1.00 6.47 560 ASP A C 1
ATOM 699 O O . ASP A 1 85 ? 14.296 25.039 -12.021 1.00 7.34 560 ASP A O 1
ATOM 704 N N . THR A 1 86 ? 14.419 25.969 -9.986 1.00 6.19 561 THR A N 1
ATOM 705 C CA . THR A 1 86 ? 13.068 25.530 -9.574 1.00 5.99 561 THR A CA 1
ATOM 706 C C . THR A 1 86 ? 11.984 26.233 -10.400 1.00 6.14 561 THR A C 1
ATOM 707 O O . THR A 1 86 ? 11.059 25.617 -10.910 1.00 6.78 561 THR A O 1
ATOM 711 N N . ASN A 1 87 ? 12.121 27.564 -10.524 1.00 6.20 562 ASN A N 1
ATOM 712 C CA . ASN A 1 87 ? 11.162 28.285 -11.341 1.00 6.83 562 ASN A CA 1
ATOM 713 C C . ASN A 1 87 ? 11.131 27.741 -12.777 1.00 7.12 562 ASN A C 1
ATOM 714 O O . ASN A 1 87 ? 10.075 27.667 -13.402 1.00 7.95 562 ASN A O 1
ATOM 719 N N . ALA A 1 88 ? 12.311 27.416 -13.318 1.00 7.47 563 ALA A N 1
ATOM 720 C CA . ALA A 1 88 ? 12.358 26.991 -14.709 1.00 8.61 563 ALA A CA 1
ATOM 721 C C . ALA A 1 88 ? 11.612 25.694 -14.953 1.00 8.06 563 ALA A C 1
ATOM 722 O O . ALA A 1 88 ? 10.903 25.539 -15.961 1.00 8.74 563 ALA A O 1
ATOM 724 N N . VAL A 1 89 ? 11.749 24.710 -14.046 1.00 7.59 564 VAL A N 1
ATOM 725 C CA . VAL A 1 89 ? 11.033 23.448 -14.238 1.00 7.56 564 VAL A CA 1
ATOM 726 C C . VAL A 1 89 ? 9.556 23.627 -14.006 1.00 7.01 564 VAL A C 1
ATOM 727 O O . VAL A 1 89 ? 8.746 22.999 -14.701 1.00 7.82 564 VAL A O 1
ATOM 731 N N . ILE A 1 90 ? 9.180 24.484 -13.057 1.00 6.83 565 ILE A N 1
ATOM 732 C CA . ILE A 1 90 ? 7.757 24.768 -12.869 1.00 7.50 565 ILE A CA 1
ATOM 733 C C . ILE A 1 90 ? 7.164 25.399 -14.137 1.00 7.22 565 ILE A C 1
ATOM 734 O O . ILE A 1 90 ? 6.105 24.999 -14.625 1.00 8.05 565 ILE A O 1
ATOM 739 N N . GLN A 1 91 ? 7.843 26.365 -14.692 1.00 7.75 566 GLN A N 1
ATOM 740 C CA . GLN A 1 91 ? 7.350 27.014 -15.930 1.00 9.17 566 GLN A CA 1
ATOM 741 C C . GLN A 1 91 ? 7.178 25.995 -17.049 1.00 8.24 566 GLN A C 1
ATOM 742 O O . GLN A 1 91 ? 6.212 26.017 -17.812 1.00 9.07 566 GLN A O 1
ATOM 748 N N . LYS A 1 92 ? 8.151 25.118 -17.177 1.00 7.77 567 LYS A N 1
ATOM 749 C CA . LYS A 1 92 ? 8.157 24.150 -18.261 1.00 8.51 567 LYS A CA 1
ATOM 750 C C . LYS A 1 92 ? 6.895 23.287 -18.260 1.00 7.94 567 LYS A C 1
ATOM 751 O O . LYS A 1 92 ? 6.311 23.018 -19.334 1.00 9.53 567 LYS A O 1
ATOM 757 N N . TYR A 1 93 ? 6.462 22.845 -17.083 1.00 7.25 568 TYR A N 1
ATOM 758 C CA . TYR A 1 93 ? 5.434 21.808 -16.995 1.00 7.22 568 TYR A CA 1
ATOM 759 C C . TYR A 1 93 ? 4.069 22.386 -16.625 1.00 7.18 568 TYR A C 1
ATOM 760 O O . TYR A 1 93 ? 3.028 21.871 -17.033 1.00 8.52 568 TYR A O 1
ATOM 769 N N . ALA A 1 94 ? 4.093 23.462 -15.847 1.00 7.26 569 ALA A N 1
ATOM 770 C CA . ALA A 1 94 ? 2.893 24.115 -15.347 1.00 7.79 569 ALA A CA 1
ATOM 771 C C . ALA A 1 94 ? 2.436 25.283 -16.182 1.00 8.31 569 ALA A C 1
ATOM 772 O O . ALA A 1 94 ? 1.262 25.624 -16.180 1.00 9.90 569 ALA A O 1
ATOM 774 N N . GLY A 1 95 ? 3.375 25.916 -16.878 1.00 9.43 570 GLY A N 1
ATOM 775 C CA . GLY A 1 95 ? 3.081 27.111 -17.648 1.00 10.72 570 GLY A CA 1
ATOM 776 C C . GLY A 1 95 ? 2.927 28.361 -16.801 1.00 10.29 570 GLY A C 1
ATOM 777 O O . GLY A 1 95 ? 2.459 29.391 -17.286 1.00 13.95 570 GLY A O 1
ATOM 778 N N . THR A 1 96 ? 3.327 28.282 -15.533 1.00 9.73 571 THR A N 1
ATOM 779 C CA . THR A 1 96 ? 3.264 29.422 -14.626 1.00 10.00 571 THR A CA 1
ATOM 780 C C . THR A 1 96 ? 4.627 29.742 -14.042 1.00 9.76 571 THR A C 1
ATOM 781 O O . THR A 1 96 ? 5.590 28.984 -14.203 1.00 13.28 571 THR A O 1
ATOM 785 N N A THR A 1 97 ? 4.716 30.870 -13.344 0.50 9.99 572 THR A N 1
ATOM 786 N N B THR A 1 97 ? 4.714 30.879 -13.360 0.50 11.63 572 THR A N 1
ATOM 787 C CA A THR A 1 97 ? 5.949 31.244 -12.657 0.50 10.92 572 THR A CA 1
ATOM 788 C CA B THR A 1 97 ? 5.946 31.277 -12.691 0.50 12.93 572 THR A CA 1
ATOM 789 C C A THR A 1 97 ? 5.673 31.810 -11.267 0.50 7.73 572 THR A C 1
ATOM 790 C C B THR A 1 97 ? 5.662 31.835 -11.302 0.50 12.47 572 THR A C 1
ATOM 791 O O A THR A 1 97 ? 4.812 32.674 -11.101 0.50 9.30 572 THR A O 1
ATOM 792 O O B THR A 1 97 ? 4.932 32.815 -11.154 0.50 12.77 572 THR A O 1
ATOM 799 N N . PRO A 1 98 ? 6.407 31.319 -10.272 1.00 7.17 573 PRO A N 1
ATOM 800 C CA . PRO A 1 98 ? 5.933 31.363 -8.879 1.00 6.81 573 PRO A CA 1
ATOM 801 C C . PRO A 1 98 ? 5.896 32.804 -8.355 1.00 6.59 573 PRO A C 1
ATOM 802 O O . PRO A 1 98 ? 6.716 33.601 -8.808 1.00 8.56 573 PRO A O 1
ATOM 806 N N A LYS A 1 99 ? 4.991 33.118 -7.431 0.50 6.76 574 LYS A N 1
ATOM 807 N N B LYS A 1 99 ? 4.984 33.121 -7.466 0.50 7.52 574 LYS A N 1
ATOM 808 C CA A LYS A 1 99 ? 4.953 34.441 -6.805 0.50 7.57 574 LYS A CA 1
ATOM 809 C CA B LYS A 1 99 ? 5.041 34.440 -6.847 0.50 6.68 574 LYS A CA 1
ATOM 810 C C A LYS A 1 99 ? 5.357 34.375 -5.332 0.50 6.35 574 LYS A C 1
ATOM 811 C C B LYS A 1 99 ? 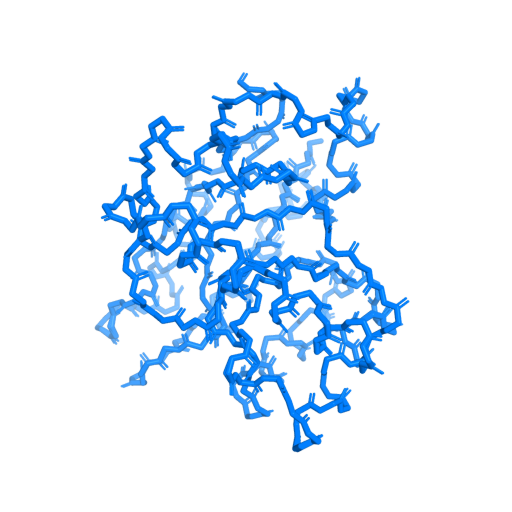5.515 34.367 -5.389 0.50 6.13 574 LYS A C 1
ATOM 812 O O A LYS A 1 99 ? 5.544 35.399 -4.676 0.50 7.02 574 LYS A O 1
ATOM 813 O O B LYS A 1 99 ? 5.841 35.379 -4.774 0.50 6.59 574 LYS A O 1
ATOM 824 N N . PHE A 1 100 ? 5.488 33.153 -4.830 1.00 5.93 575 PHE A N 1
ATOM 825 C CA . PHE A 1 100 ? 5.719 32.880 -3.412 1.00 5.96 575 PHE A CA 1
ATOM 826 C C . PHE A 1 100 ? 6.838 31.859 -3.225 1.00 5.21 575 PHE A C 1
ATOM 827 O O . PHE A 1 100 ? 6.991 30.947 -4.044 1.00 5.94 575 PHE A O 1
ATOM 835 N N . PHE A 1 101 ? 7.567 32.056 -2.140 1.00 5.63 576 PHE A N 1
ATOM 836 C CA . PHE A 1 101 ? 8.689 31.191 -1.716 1.00 4.83 576 PHE A CA 1
ATOM 837 C C . PHE A 1 101 ? 8.464 30.779 -0.276 1.00 5.34 576 PHE A C 1
ATOM 838 O O . PHE A 1 101 ? 8.159 31.628 0.565 1.00 6.50 576 PHE A O 1
ATOM 846 N N . ARG A 1 102 ? 8.669 29.506 0.034 1.00 5.21 577 ARG A N 1
ATOM 847 C CA A ARG A 1 102 ? 8.698 29.037 1.397 0.50 5.88 577 ARG A CA 1
ATOM 848 C CA B ARG A 1 102 ? 8.699 29.072 1.402 0.50 5.48 577 ARG A CA 1
ATOM 849 C C . ARG A 1 102 ? 10.092 28.555 1.700 1.00 5.32 577 ARG A C 1
ATOM 850 O O . ARG A 1 102 ? 10.563 27.563 1.100 1.00 5.85 577 ARG A O 1
ATOM 865 N N . PRO A 1 103 ? 10.824 29.229 2.593 1.00 6.53 578 PRO A N 1
ATOM 866 C CA . PRO A 1 103 ? 12.205 28.817 2.880 1.00 6.96 578 PRO A CA 1
ATOM 867 C C . PRO A 1 103 ? 12.231 27.402 3.430 1.00 7.01 578 PRO A C 1
ATOM 868 O O . PRO A 1 103 ? 11.445 27.045 4.331 1.00 7.69 578 PRO A O 1
ATOM 872 N N . PRO A 1 104 ? 13.183 26.585 2.952 1.00 6.96 579 PRO A N 1
ATOM 873 C CA . PRO A 1 104 ? 13.430 25.271 3.597 1.00 7.24 579 PRO A CA 1
ATOM 874 C C . PRO A 1 104 ? 13.631 25.464 5.078 1.00 7.57 579 PRO A C 1
ATOM 875 O O . PRO A 1 104 ? 14.420 26.319 5.533 1.00 8.18 579 PRO A O 1
ATOM 879 N N . ASN A 1 105 ? 12.952 24.642 5.871 1.00 7.92 580 ASN A N 1
ATOM 880 C CA . ASN A 1 105 ? 13.023 24.674 7.328 1.00 9.16 580 ASN A CA 1
ATOM 881 C C . ASN A 1 105 ? 12.557 25.992 7.943 1.00 8.92 580 ASN A C 1
ATOM 882 O O . ASN A 1 105 ? 12.768 26.202 9.136 1.00 10.30 580 ASN A O 1
ATOM 887 N N . LEU A 1 106 ? 11.918 26.856 7.184 1.00 8.30 581 LEU A N 1
ATOM 888 C CA . LEU A 1 106 ? 11.499 28.178 7.636 1.00 8.75 581 LEU A CA 1
ATOM 889 C C . LEU A 1 106 ? 12.688 29.021 8.075 1.00 9.70 581 LEU A C 1
ATOM 890 O O . LEU A 1 106 ? 12.491 30.035 8.742 1.00 13.01 581 LEU A O 1
ATOM 895 N N . GLU A 1 107 ? 13.905 28.706 7.620 1.00 8.94 582 GLU A N 1
ATOM 896 C CA . GLU A 1 107 ? 15.103 29.422 8.034 1.00 9.71 582 GLU A CA 1
ATOM 897 C C . GLU A 1 107 ? 15.426 30.564 7.085 1.00 9.17 582 GLU A C 1
ATOM 898 O O . GLU A 1 107 ? 15.569 30.339 5.880 1.00 9.23 582 GLU A O 1
ATOM 904 N N . THR A 1 108 ? 15.536 31.801 7.609 1.00 9.84 583 THR A N 1
ATOM 905 C CA . THR A 1 108 ? 15.821 32.968 6.806 1.00 9.17 583 THR A CA 1
ATOM 906 C C . THR A 1 108 ? 17.090 33.659 7.310 1.00 8.83 583 THR A C 1
ATOM 907 O O . THR A 1 108 ? 17.583 33.389 8.428 1.00 10.24 583 THR A O 1
ATOM 911 N N . SER A 1 109 ? 17.576 34.578 6.480 1.00 9.88 584 SER A N 1
ATOM 912 C CA . SER A 1 109 ? 18.669 35.490 6.812 1.00 9.93 584 SER A CA 1
ATOM 913 C C . SER A 1 109 ? 18.461 36.709 5.953 1.00 8.91 584 SER A C 1
ATOM 914 O O . SER A 1 109 ? 17.768 36.640 4.951 1.00 8.92 584 SER A O 1
ATOM 917 N N . PRO A 1 110 ? 19.166 37.811 6.274 1.00 9.06 585 PRO A N 1
ATOM 918 C CA . PRO A 1 110 ? 19.167 38.973 5.363 1.00 9.32 585 PRO A CA 1
ATOM 919 C C . PRO A 1 110 ? 19.605 38.602 3.967 1.00 9.10 585 PRO A C 1
ATOM 920 O O . PRO A 1 110 ? 19.028 39.064 3.001 1.00 9.35 585 PRO A O 1
ATOM 924 N N . THR A 1 111 ? 20.634 37.756 3.858 1.00 9.04 586 THR A N 1
ATOM 925 C CA . THR A 1 111 ? 21.113 37.343 2.547 1.00 8.69 586 THR A CA 1
ATOM 926 C C . THR A 1 111 ? 20.043 36.601 1.759 1.00 7.84 586 THR A C 1
ATOM 927 O O . THR A 1 111 ? 19.888 36.797 0.557 1.00 8.50 586 THR A O 1
ATOM 931 N N . LEU A 1 112 ? 19.316 35.714 2.424 1.00 7.23 587 LEU A N 1
ATOM 932 C CA . LEU A 1 112 ? 18.239 34.988 1.733 1.00 7.25 587 LEU A CA 1
ATOM 933 C C . LEU A 1 112 ? 17.179 35.965 1.234 1.00 7.60 587 LEU A C 1
ATOM 934 O O . LEU A 1 112 ? 16.762 35.930 0.064 1.00 7.91 587 LEU A O 1
ATOM 939 N N . PHE A 1 113 ? 16.702 36.844 2.125 1.00 8.05 588 PHE A N 1
ATOM 940 C CA . PHE A 1 113 ? 15.717 37.837 1.733 1.00 8.61 588 PHE A CA 1
ATOM 941 C C . PHE A 1 113 ? 16.206 38.678 0.580 1.00 8.75 588 PHE A C 1
ATOM 942 O O . PHE A 1 113 ? 15.459 39.003 -0.332 1.00 11.36 588 PHE A O 1
ATOM 950 N N . ASN A 1 114 ? 17.499 39.064 0.572 1.00 10.17 589 ASN A N 1
ATOM 951 C CA A ASN A 1 114 ? 18.103 39.945 -0.445 0.50 10.01 589 ASN A CA 1
ATOM 952 C CA B ASN A 1 114 ? 17.842 39.993 -0.458 0.50 11.92 589 ASN A CA 1
ATOM 953 C C . ASN A 1 114 ? 18.178 39.312 -1.794 1.00 10.20 589 ASN A C 1
ATOM 954 O O . ASN A 1 114 ? 18.336 40.014 -2.789 1.00 14.48 589 ASN A O 1
ATOM 963 N N . ASN A 1 115 ? 18.189 37.970 -1.852 1.00 8.82 590 ASN A N 1
ATOM 964 C CA . ASN A 1 115 ? 18.487 37.268 -3.091 1.00 9.37 590 ASN A CA 1
ATOM 965 C C . ASN A 1 115 ? 17.326 36.451 -3.637 1.00 8.80 590 ASN A C 1
ATOM 966 O O . ASN A 1 115 ? 17.524 35.706 -4.608 1.00 10.49 590 ASN A O 1
ATOM 971 N N . VAL A 1 116 ? 16.142 36.593 -3.056 1.00 8.93 591 VAL A N 1
ATOM 972 C CA . VAL A 1 116 ? 14.928 35.936 -3.545 1.00 8.07 591 VAL A CA 1
ATOM 973 C C . VAL A 1 116 ? 13.843 37.013 -3.751 1.00 8.08 591 VAL A C 1
ATOM 974 O O . VAL A 1 116 ? 13.344 37.609 -2.801 1.00 9.98 591 VAL A O 1
ATOM 978 N N . ASP A 1 117 ? 13.492 37.228 -5.021 1.00 8.79 592 ASP A N 1
ATOM 979 C CA . ASP A 1 117 ? 12.471 38.199 -5.424 1.00 9.20 592 ASP A CA 1
ATOM 980 C C . ASP A 1 117 ? 11.087 37.557 -5.526 1.00 9.25 592 ASP A C 1
ATOM 981 O O . ASP A 1 117 ? 10.421 37.619 -6.560 1.00 10.76 592 ASP A O 1
ATOM 986 N N . LEU A 1 118 ? 10.681 36.944 -4.424 1.00 7.64 593 LEU A N 1
ATOM 987 C CA . LEU A 1 118 ? 9.386 36.298 -4.239 1.00 6.88 593 LEU A CA 1
ATOM 988 C C . LEU A 1 118 ? 8.881 36.660 -2.868 1.00 7.09 593 LEU A C 1
ATOM 989 O O . LEU A 1 118 ? 9.675 37.029 -1.990 1.00 7.67 593 LEU A O 1
ATOM 994 N N . VAL A 1 119 ? 7.555 36.576 -2.659 1.00 6.99 594 VAL A N 1
ATOM 995 C CA . VAL A 1 119 ? 6.981 36.838 -1.333 1.00 6.83 594 VAL A CA 1
ATOM 996 C C . VAL A 1 119 ? 7.217 35.601 -0.449 1.00 6.20 594 VAL A C 1
ATOM 997 O O . VAL A 1 119 ? 6.887 34.485 -0.858 1.00 6.43 594 VAL A O 1
ATOM 1001 N N . PHE A 1 120 ? 7.799 35.799 0.727 1.00 6.03 595 PHE A N 1
ATOM 1002 C CA . PHE A 1 120 ? 8.122 34.728 1.648 1.00 5.66 595 PHE A CA 1
ATOM 1003 C C . PHE A 1 120 ? 6.906 34.371 2.504 1.00 5.96 595 PHE A C 1
ATOM 1004 O O . PHE A 1 120 ? 6.285 35.250 3.119 1.00 6.58 595 PHE A O 1
ATOM 1012 N N . VAL A 1 121 ? 6.570 33.086 2.543 1.00 5.89 596 VAL A N 1
ATOM 1013 C CA . VAL A 1 121 ? 5.465 32.608 3.365 1.00 6.59 596 VAL A CA 1
ATOM 1014 C C . VAL A 1 121 ? 5.927 31.535 4.345 1.00 6.46 596 VAL A C 1
ATOM 1015 O O . VAL A 1 121 ? 6.743 30.679 4.004 1.00 8.48 596 VAL A O 1
ATOM 1019 N N . GLY A 1 122 ? 5.399 31.587 5.564 1.00 6.76 597 GLY A N 1
ATOM 1020 C CA . GLY A 1 122 ? 5.575 30.508 6.518 1.00 7.23 597 GLY A CA 1
ATOM 1021 C C . GLY A 1 122 ? 4.279 29.783 6.821 1.00 7.72 597 GLY A C 1
ATOM 1022 O O . GLY A 1 122 ? 3.797 28.990 6.012 1.00 10.00 597 GLY A O 1
ATOM 1023 N N . GLY A 1 123 ? 3.713 30.055 7.992 1.00 8.71 598 GLY A N 1
ATOM 1024 C CA . GLY A 1 123 ? 2.367 29.617 8.309 1.00 8.28 598 GLY A CA 1
ATOM 1025 C C . GLY A 1 123 ? 2.301 28.771 9.567 1.00 7.40 598 GLY A C 1
ATOM 1026 O O . GLY A 1 123 ? 3.300 28.371 10.165 1.00 10.09 598 GLY A O 1
ATOM 1027 N N . LEU A 1 124 ? 1.079 28.488 9.958 1.00 6.97 599 LEU A N 1
ATOM 1028 C CA . LEU A 1 124 ? 0.715 27.639 11.090 1.00 7.46 599 LEU A CA 1
ATOM 1029 C C . LEU A 1 124 ? 1.093 26.192 10.766 1.00 6.52 599 LEU A C 1
ATOM 1030 O O . LEU A 1 124 ? 0.615 25.643 9.788 1.00 7.51 599 LEU A O 1
ATOM 1035 N N . THR A 1 125 ? 1.888 25.555 11.617 1.00 7.83 600 THR A N 1
ATOM 1036 C CA . THR A 1 125 ? 2.230 24.164 11.399 1.00 7.02 600 THR A CA 1
ATOM 1037 C C . THR A 1 125 ? 1.367 23.270 12.272 1.00 7.31 600 THR A C 1
ATOM 1038 O O . THR A 1 125 ? 0.699 23.729 13.198 1.00 9.77 600 THR A O 1
ATOM 1042 N N . ALA A 1 126 ? 1.422 21.960 12.000 1.00 6.62 601 ALA A N 1
ATOM 1043 C CA . ALA A 1 126 ? 0.493 21.006 12.585 1.00 6.58 601 ALA A CA 1
ATOM 1044 C C . ALA A 1 126 ? 1.148 19.665 12.909 1.00 5.88 601 ALA A C 1
ATOM 1045 O O . ALA A 1 126 ? 0.480 18.641 12.987 1.00 6.40 601 ALA A O 1
ATOM 1047 N N . ASN A 1 127 ? 2.480 19.661 13.063 1.00 5.59 602 ASN A N 1
ATOM 1048 C CA . ASN A 1 127 ? 3.226 18.475 13.454 1.00 5.41 602 ASN A CA 1
ATOM 1049 C C . ASN A 1 127 ? 3.018 17.318 12.470 1.00 5.26 602 ASN A C 1
ATOM 1050 O O . ASN A 1 127 ? 3.159 16.153 12.837 1.00 6.44 602 ASN A O 1
ATOM 1055 N N . ASP A 1 128 ? 2.770 17.639 11.183 1.00 5.14 603 ASP A N 1
ATOM 1056 C CA . ASP A 1 128 ? 2.426 16.591 10.229 1.00 5.62 603 ASP A CA 1
ATOM 1057 C C . ASP A 1 128 ? 3.617 16.010 9.517 1.00 5.99 603 ASP A C 1
ATOM 1058 O O . ASP A 1 128 ? 3.449 15.225 8.579 1.00 7.27 603 ASP A O 1
ATOM 1063 N N . TRP A 1 129 ? 4.813 16.325 9.999 1.00 6.29 604 TRP A N 1
ATOM 1064 C CA . TRP A 1 129 ? 6.066 15.656 9.622 1.00 6.85 604 TRP A CA 1
ATOM 1065 C C . TRP A 1 129 ? 6.452 14.568 10.621 1.00 7.20 604 TRP A C 1
ATOM 1066 O O . TRP A 1 129 ? 7.524 13.969 10.486 1.00 9.59 604 TRP A O 1
ATOM 1077 N N . ILE A 1 130 ? 5.621 14.352 11.634 1.00 6.69 605 ILE A N 1
ATOM 1078 C CA . ILE A 1 130 ? 5.900 13.404 12.720 1.00 7.07 605 ILE A CA 1
ATOM 1079 C C . ILE A 1 130 ? 4.983 12.199 12.511 1.00 6.54 605 ILE A C 1
ATOM 1080 O O . ILE A 1 130 ? 3.756 12.311 12.727 1.00 6.24 605 ILE A O 1
ATOM 1085 N N A PRO A 1 131 ? 5.481 11.093 11.924 0.50 7.08 606 PRO A N 1
ATOM 1086 N N B PRO A 1 131 ? 5.533 11.056 12.115 0.50 7.47 606 PRO A N 1
ATOM 1087 C CA A PRO A 1 131 ? 4.590 9.971 11.561 0.50 7.07 606 PRO A CA 1
ATOM 1088 C CA B PRO A 1 131 ? 4.691 9.993 11.577 0.50 7.31 606 PRO A CA 1
ATOM 1089 C C A PRO A 1 131 ? 3.779 9.347 12.664 0.50 7.66 606 PRO A C 1
ATOM 1090 C C B PRO A 1 131 ? 3.908 9.236 12.643 0.50 7.97 606 PRO A C 1
ATOM 1091 O O A PRO A 1 131 ? 2.789 8.673 12.387 0.50 8.84 606 PRO A O 1
ATOM 1092 O O B PRO A 1 131 ? 3.073 8.387 12.324 0.50 8.34 606 PRO A O 1
ATOM 1099 N N . SER A 1 132 ? 4.176 9.495 13.916 1.00 7.49 607 SER A N 1
ATOM 1100 C CA . SER A 1 132 ? 3.367 8.954 14.986 1.00 8.52 607 SER A CA 1
ATOM 1101 C C . SER A 1 132 ? 2.084 9.753 15.219 1.00 7.93 607 SER A C 1
ATOM 1102 O O . SER A 1 132 ? 1.188 9.245 15.919 1.00 9.99 607 SER A O 1
ATOM 1105 N N . THR A 1 133 ? 1.933 10.957 14.667 1.00 6.32 608 THR A N 1
ATOM 1106 C CA . THR A 1 133 ? 0.741 11.765 14.930 1.00 6.44 608 THR A CA 1
ATOM 1107 C C . THR A 1 133 ? -0.351 11.349 13.929 1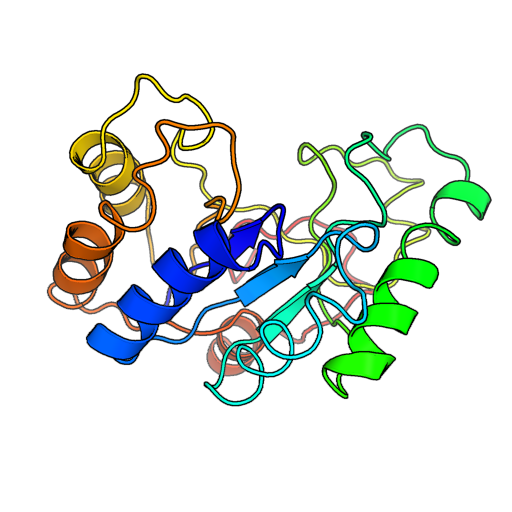.00 6.54 608 THR A C 1
ATOM 1108 O O . THR A 1 133 ? -0.094 11.118 12.746 1.00 7.44 608 THR A O 1
ATOM 1112 N N . THR A 1 134 ? -1.575 11.275 14.417 1.00 6.35 609 THR A N 1
ATOM 1113 C CA . THR A 1 134 ? -2.698 10.742 13.645 1.00 6.11 609 THR A CA 1
ATOM 1114 C C . THR A 1 134 ? -3.381 11.819 12.815 1.00 5.75 609 THR A C 1
ATOM 1115 O O . THR A 1 134 ? -3.176 13.025 12.988 1.00 5.64 609 THR A O 1
ATOM 1119 N N . ALA A 1 135 ? -4.263 11.383 11.919 1.00 6.09 610 ALA A N 1
ATOM 1120 C CA . ALA A 1 135 ? -5.114 12.309 11.158 1.00 5.89 610 ALA A CA 1
ATOM 1121 C C . ALA A 1 135 ? -5.850 13.241 12.096 1.00 5.50 610 ALA A C 1
ATOM 1122 O O . ALA A 1 135 ? -5.940 14.442 11.863 1.00 5.95 610 ALA A O 1
ATOM 1124 N N . GLU A 1 136 ? -6.462 12.679 13.144 1.00 5.83 611 GLU A N 1
ATOM 1125 C CA . GLU A 1 136 ? -7.254 13.474 14.066 1.00 6.45 611 GLU A CA 1
ATOM 1126 C C . GLU A 1 136 ? -6.408 14.525 14.783 1.00 5.46 611 GLU A C 1
ATOM 1127 O O . GLU A 1 136 ? -6.856 15.670 14.962 1.00 6.23 611 GLU A O 1
ATOM 1133 N N . GLN A 1 137 ? -5.168 14.158 15.162 1.00 5.31 612 GLN A N 1
ATOM 1134 C CA . GLN A 1 137 ? -4.283 15.101 15.829 1.00 5.20 612 GLN A CA 1
ATOM 1135 C C . GLN A 1 137 ? -3.832 16.215 14.890 1.00 5.16 612 GLN A C 1
ATOM 1136 O O . GLN A 1 137 ? -3.763 17.382 15.288 1.00 5.36 612 GLN A O 1
ATOM 1142 N N . ARG A 1 138 ? -3.530 15.867 13.643 1.00 4.80 613 ARG A N 1
ATOM 1143 C CA . ARG A 1 138 ? -3.136 16.878 12.664 1.00 4.92 613 ARG A CA 1
ATOM 1144 C C . ARG A 1 138 ? -4.273 17.854 12.440 1.00 4.81 613 ARG A C 1
ATOM 1145 O O . ARG A 1 138 ? -4.091 19.075 12.380 1.00 5.33 613 ARG A O 1
ATOM 1153 N N . ALA A 1 139 ? -5.485 17.312 12.290 1.00 4.97 614 ALA A N 1
ATOM 1154 C CA . ALA A 1 139 ? -6.654 18.163 12.098 1.00 4.80 614 ALA A CA 1
ATOM 1155 C C . ALA A 1 139 ? -6.902 19.066 13.291 1.00 5.54 614 ALA A C 1
ATOM 1156 O O . ALA A 1 139 ? -7.187 20.256 13.122 1.00 6.05 614 ALA A O 1
ATOM 1158 N N . ALA A 1 140 ? -6.804 18.521 14.515 1.00 5.57 615 ALA A N 1
ATOM 1159 C CA . ALA A 1 140 ? -7.030 19.320 15.719 1.00 6.23 615 ALA A CA 1
ATOM 1160 C C . ALA A 1 140 ? -6.042 20.476 15.782 1.00 5.66 615 ALA A C 1
ATOM 1161 O O . ALA A 1 140 ? -6.395 21.595 16.196 1.00 6.88 615 ALA A O 1
ATOM 1163 N N . ALA A 1 141 ? -4.805 20.212 15.375 1.00 5.88 616 ALA A N 1
ATOM 1164 C CA . ALA A 1 141 ? -3.754 21.223 15.413 1.00 6.26 616 ALA A CA 1
ATOM 1165 C C . ALA A 1 141 ? -4.080 22.389 14.486 1.00 6.44 616 ALA A C 1
ATOM 1166 O O . ALA A 1 141 ? -3.874 23.550 14.838 1.00 8.45 616 ALA A O 1
ATOM 1168 N N . VAL A 1 142 ? -4.590 22.071 13.301 1.00 6.12 617 VAL A N 1
ATOM 1169 C CA . VAL A 1 142 ? -4.984 23.092 12.338 1.00 6.89 617 VAL A CA 1
ATOM 1170 C C . VAL A 1 142 ? -6.215 23.856 12.814 1.00 7.27 617 VAL A C 1
ATOM 1171 O O . VAL A 1 142 ? -6.213 25.086 12.863 1.00 8.85 617 VAL A O 1
ATOM 1175 N N . ILE A 1 143 ? -7.264 23.119 13.165 1.00 7.07 618 ILE A N 1
ATOM 1176 C CA . ILE A 1 143 ? -8.580 23.734 13.468 1.00 8.36 618 ILE A CA 1
ATOM 1177 C C . ILE A 1 143 ? -8.498 24.658 14.668 1.00 8.42 618 ILE A C 1
ATOM 1178 O O . ILE A 1 143 ? -9.150 25.706 14.681 1.00 10.89 618 ILE A O 1
ATOM 1183 N N . ASN A 1 144 ? -7.731 24.303 15.679 1.00 7.72 619 ASN A N 1
ATOM 1184 C CA . ASN A 1 144 ? -7.613 25.139 16.861 1.00 8.51 619 ASN A CA 1
ATOM 1185 C C . ASN A 1 144 ? -6.689 26.319 16.703 1.00 10.07 619 ASN A C 1
ATOM 1186 O O . ASN A 1 144 ? -6.770 27.222 17.498 1.00 14.87 619 ASN A O 1
ATOM 1191 N N . GLY A 1 145 ? -5.848 26.352 15.679 1.00 8.98 620 GLY A N 1
ATOM 1192 C CA . GLY A 1 145 ? -4.904 27.418 15.435 1.00 9.63 620 GLY A CA 1
ATOM 1193 C C . GLY A 1 145 ? -5.341 28.440 14.419 1.00 9.16 620 GLY A C 1
ATOM 1194 O O . GLY A 1 145 ? -4.812 29.534 14.418 1.00 12.38 620 GLY A O 1
ATOM 1195 N N A VAL A 1 146 ? -6.263 28.085 13.543 0.50 7.76 621 VAL A N 1
ATOM 1196 N N B VAL A 1 146 ? -6.286 28.078 13.550 0.50 9.45 621 VAL A N 1
ATOM 1197 C CA A VAL A 1 146 ? -6.601 29.011 12.483 0.50 7.49 621 VAL A CA 1
ATOM 1198 C CA B VAL A 1 146 ? -6.711 28.933 12.432 0.50 10.20 621 VAL A CA 1
ATOM 1199 C C A VAL A 1 146 ? -7.381 30.219 13.004 0.50 8.08 621 VAL A C 1
ATOM 1200 C C B VAL A 1 146 ? -7.516 30.146 12.901 0.50 10.39 621 VAL A C 1
ATOM 1201 O O A VAL A 1 146 ? -8.147 30.162 13.954 0.50 8.89 621 VAL A O 1
ATOM 1202 O O B VAL A 1 146 ? -8.320 30.066 13.815 0.50 9.60 621 VAL A O 1
ATOM 1209 N N A ARG A 1 147 ? -7.168 31.328 12.287 0.50 8.56 622 ARG A N 1
ATOM 1210 N N B ARG A 1 147 ? -7.254 31.266 12.260 0.50 10.69 622 ARG A N 1
ATOM 1211 C CA A ARG A 1 147 ? -7.966 32.540 12.385 0.50 8.80 622 ARG A CA 1
ATOM 1212 C CA B ARG A 1 147 ? -8.084 32.446 12.356 0.50 11.97 622 ARG A CA 1
ATOM 1213 C C A ARG A 1 147 ? -8.131 33.086 10.969 0.50 8.61 622 ARG A C 1
ATOM 1214 C C B ARG A 1 147 ? -8.115 33.096 10.973 0.50 10.80 622 ARG A C 1
ATOM 1215 O O A ARG A 1 147 ? -7.549 32.573 10.017 0.50 7.45 622 ARG A O 1
ATOM 1216 O O B ARG A 1 147 ? -7.430 32.662 10.046 0.50 10.50 622 ARG A O 1
ATOM 1231 N N . ASP A 1 148 ? -8.938 34.127 10.819 1.00 9.81 623 ASP A N 1
ATOM 1232 C CA . ASP A 1 148 ? -9.083 34.763 9.538 1.00 8.89 623 ASP A CA 1
ATOM 1233 C C . ASP A 1 148 ? -7.732 35.218 9.027 1.00 9.02 623 ASP A C 1
ATOM 1234 O O . ASP A 1 148 ? -7.029 35.961 9.717 1.00 12.05 623 ASP A O 1
ATOM 1239 N N . GLY A 1 149 ? -7.351 34.759 7.826 1.00 8.24 624 GLY A N 1
ATOM 1240 C CA . GLY A 1 149 ? -6.099 35.126 7.219 1.00 7.93 624 GLY A CA 1
ATOM 1241 C C . GLY A 1 149 ? -4.939 34.143 7.422 1.00 7.20 624 GLY A C 1
ATOM 1242 O O . GLY A 1 149 ? -3.866 34.368 6.854 1.00 7.85 624 GLY A O 1
ATOM 1243 N N . THR A 1 150 ? -5.148 33.073 8.187 1.00 7.05 625 THR A N 1
ATOM 1244 C CA . THR A 1 150 ? -4.038 32.139 8.433 1.00 6.98 625 THR A CA 1
ATOM 1245 C C . THR A 1 150 ? -3.608 31.442 7.137 1.00 6.13 625 THR A C 1
ATOM 1246 O O . THR A 1 150 ? -4.430 30.954 6.355 1.00 6.80 625 THR A O 1
ATOM 1250 N N . ILE A 1 151 ? -2.283 31.288 7.007 1.00 6.16 626 ILE A N 1
ATOM 1251 C CA . ILE A 1 151 ? -1.656 30.385 6.047 1.00 5.79 626 ILE A CA 1
ATOM 1252 C C . ILE A 1 151 ? -1.359 29.086 6.802 1.00 5.51 626 ILE A C 1
ATOM 1253 O O . ILE A 1 151 ? -0.677 29.132 7.824 1.00 6.60 626 ILE A O 1
ATOM 1258 N N . ILE A 1 152 ? -1.907 27.971 6.350 1.00 5.41 627 ILE A N 1
ATOM 1259 C CA . ILE A 1 152 ? -1.740 26.662 7.003 1.00 5.55 627 ILE A CA 1
ATOM 1260 C C . ILE A 1 152 ? -0.628 25.918 6.278 1.00 4.96 627 ILE A C 1
ATOM 1261 O O . ILE A 1 152 ? -0.712 25.714 5.059 1.00 5.96 627 ILE A O 1
ATOM 1266 N N . LEU A 1 153 ? 0.420 25.536 6.994 1.00 5.50 628 LEU A N 1
ATOM 1267 C CA . LEU A 1 153 ? 1.587 24.820 6.464 1.00 5.42 628 LEU A CA 1
ATOM 1268 C C . LEU A 1 153 ? 1.412 23.323 6.785 1.00 4.96 628 LEU A C 1
ATOM 1269 O O . LEU A 1 153 ? 1.540 22.901 7.946 1.00 6.04 628 LEU A O 1
ATOM 1274 N N . LEU A 1 154 ? 1.088 22.522 5.763 1.00 5.03 629 LEU A N 1
ATOM 1275 C CA . LEU A 1 154 ? 1.082 21.077 5.795 1.00 4.46 629 LEU A CA 1
ATOM 1276 C C . LEU A 1 154 ? 2.092 20.548 4.783 1.00 4.52 629 LEU A C 1
ATOM 1277 O O . LEU A 1 154 ? 2.679 21.296 4.017 1.00 5.01 629 LEU A O 1
ATOM 1282 N N . HIS A 1 155 ? 2.278 19.227 4.786 1.00 4.77 630 HIS A N 1
ATOM 1283 C CA . HIS A 1 155 ? 3.158 18.563 3.811 1.00 5.15 630 HIS A CA 1
ATOM 1284 C C . HIS A 1 155 ? 2.314 17.598 2.999 1.00 5.11 630 HIS A C 1
ATOM 1285 O O . HIS A 1 155 ? 1.614 16.738 3.562 1.00 6.04 630 HIS A O 1
ATOM 1292 N N . ASP A 1 156 ? 2.421 17.661 1.670 1.00 5.25 631 ASP A N 1
ATOM 1293 C CA . ASP A 1 156 ? 1.827 16.570 0.868 1.00 5.90 631 ASP A CA 1
ATOM 1294 C C . ASP A 1 156 ? 2.724 15.370 0.879 1.00 6.29 631 ASP A C 1
ATOM 1295 O O . ASP A 1 156 ? 2.236 14.238 0.717 1.00 7.29 631 ASP A O 1
ATOM 1300 N N . VAL A 1 157 ? 4.036 15.542 1.044 1.00 5.74 632 VAL A N 1
ATOM 1301 C CA . VAL A 1 157 ? 4.984 14.463 0.924 1.00 6.47 632 VAL A CA 1
ATOM 1302 C C . VAL A 1 157 ? 5.867 14.428 2.182 1.00 6.10 632 VAL A C 1
ATOM 1303 O O . VAL A 1 157 ? 6.516 15.415 2.521 1.00 7.07 632 VAL A O 1
ATOM 1307 N N . GLN A 1 158 ? 5.879 13.278 2.843 1.00 6.42 633 GLN A N 1
ATOM 1308 C CA . GLN A 1 158 ? 6.725 12.959 4.015 1.00 6.02 633 GLN A CA 1
ATOM 1309 C C . GLN A 1 158 ? 6.846 11.451 4.040 1.00 5.69 633 GLN A C 1
ATOM 1310 O O . GLN A 1 158 ? 6.020 10.736 3.487 1.00 7.17 633 GLN A O 1
ATOM 1316 N N . PRO A 1 159 ? 7.860 10.934 4.751 1.00 7.08 634 PRO A N 1
ATOM 1317 C CA . PRO A 1 159 ? 7.900 9.491 5.033 1.00 7.22 634 PRO A CA 1
ATOM 1318 C C . PRO A 1 159 ? 6.615 9.049 5.733 1.00 6.44 634 PRO A C 1
ATOM 1319 O O . PRO A 1 159 ? 6.059 9.770 6.554 1.00 8.73 634 PRO A O 1
ATOM 1323 N N . GLU A 1 160 ? 6.203 7.824 5.430 1.00 6.91 635 GLU A N 1
ATOM 1324 C CA . GLU A 1 160 ? 4.958 7.292 5.997 1.00 7.43 635 GLU A CA 1
ATOM 1325 C C . GLU A 1 160 ? 5.169 6.564 7.306 1.00 6.83 635 GLU A C 1
ATOM 1326 O O . GLU A 1 160 ? 6.291 6.153 7.617 1.00 7.08 635 GLU A O 1
ATOM 1332 N N . PRO A 1 161 ? 4.121 6.423 8.120 1.00 6.56 636 PRO A N 1
ATOM 1333 C CA . PRO A 1 161 ? 2.747 6.911 7.927 1.00 6.65 636 PRO A CA 1
ATOM 1334 C C . PRO A 1 161 ? 2.633 8.407 7.741 1.00 5.84 636 PRO A C 1
ATOM 1335 O O . PRO A 1 161 ? 3.294 9.157 8.447 1.00 7.01 636 PRO A O 1
ATOM 1339 N N . HIS A 1 162 ? 1.765 8.826 6.809 1.00 5.90 637 HIS A N 1
ATOM 1340 C CA . HIS A 1 162 ? 1.581 10.231 6.552 1.00 5.21 637 HIS A CA 1
ATOM 1341 C C . HIS A 1 162 ? 0.093 10.540 6.307 1.00 5.03 637 HIS A C 1
ATOM 1342 O O . HIS A 1 162 ? -0.316 10.811 5.167 1.00 5.84 637 HIS A O 1
ATOM 1349 N N . PRO A 1 163 ? -0.711 10.538 7.374 1.00 4.70 638 PRO A N 1
ATOM 1350 C CA . PRO A 1 163 ? -2.172 10.692 7.208 1.00 5.43 638 PRO A CA 1
ATOM 1351 C C . PRO A 1 163 ? -2.626 12.141 7.070 1.00 5.27 638 PRO A C 1
ATOM 1352 O O . PRO A 1 163 ? -3.730 12.505 7.521 1.00 6.73 638 PRO A O 1
ATOM 1356 N N . THR A 1 164 ? -1.860 12.982 6.382 1.00 5.01 639 THR A N 1
ATOM 1357 C CA . THR A 1 164 ? -2.315 14.337 6.088 1.00 5.03 639 THR A CA 1
ATOM 1358 C C . THR A 1 164 ? -3.551 14.381 5.172 1.00 4.88 639 THR A C 1
ATOM 1359 O O . THR A 1 164 ? -4.479 15.144 5.449 1.00 5.22 639 THR A O 1
ATOM 1363 N N . PRO A 1 165 ? -3.626 13.533 4.132 1.00 5.24 640 PRO A N 1
ATOM 1364 C CA . PRO A 1 165 ? -4.884 13.544 3.332 1.00 5.50 640 PRO A CA 1
ATOM 1365 C C . PRO A 1 165 ? -6.102 13.276 4.223 1.00 5.73 640 PRO A C 1
ATOM 1366 O O . PRO A 1 165 ? -7.134 13.947 4.096 1.00 6.64 640 PRO A O 1
ATOM 1370 N N . GLU A 1 166 ? -5.991 12.265 5.091 1.00 5.81 641 GLU A N 1
ATOM 1371 C CA A GLU A 1 166 ? -7.106 11.922 5.970 0.50 3.99 641 GLU A CA 1
ATOM 1372 C CA B GLU A 1 166 ? -7.094 11.909 5.991 0.25 4.82 641 GLU A CA 1
ATOM 1373 C C . GLU A 1 166 ? -7.435 13.057 6.942 1.00 5.79 641 GLU A C 1
ATOM 1374 O O . GLU A 1 166 ? -8.609 13.279 7.295 1.00 6.67 641 GLU A O 1
ATOM 1385 N N . ALA A 1 167 ? -6.436 13.818 7.374 1.00 5.01 642 ALA A N 1
ATOM 1386 C CA . ALA A 1 167 ? -6.688 14.986 8.212 1.00 5.27 642 ALA A CA 1
ATOM 1387 C C . ALA A 1 167 ? -7.603 15.970 7.505 1.00 5.33 642 ALA A C 1
ATOM 1388 O O . ALA A 1 167 ? -8.398 16.668 8.152 1.00 5.38 642 ALA A O 1
ATOM 1390 N N . LEU A 1 168 ? -7.485 16.088 6.179 1.00 5.15 643 LEU A N 1
ATOM 1391 C CA . LEU A 1 168 ? -8.300 17.033 5.420 1.00 5.64 643 LEU A CA 1
ATOM 1392 C C . LEU A 1 168 ? -9.800 16.688 5.484 1.00 5.75 643 LEU A C 1
ATOM 1393 O O . LEU A 1 168 ? -10.623 17.586 5.343 1.00 6.61 643 LEU A O 1
ATOM 1398 N N . ASP A 1 169 ? -10.121 15.412 5.693 1.00 6.37 644 ASP A N 1
ATOM 1399 C CA . ASP A 1 169 ? -11.541 15.018 5.893 1.00 6.80 644 ASP A CA 1
ATOM 1400 C C . ASP A 1 169 ? -12.176 15.602 7.120 1.00 6.91 644 ASP A C 1
ATOM 1401 O O . ASP A 1 169 ? -13.413 15.605 7.198 1.00 7.61 644 ASP A O 1
ATOM 1406 N N . ILE A 1 170 ? -11.378 16.053 8.102 1.00 6.52 645 ILE A N 1
ATOM 1407 C CA . ILE A 1 170 ? -11.843 16.783 9.266 1.00 6.57 645 ILE A CA 1
ATOM 1408 C C . ILE A 1 170 ? -11.661 18.279 9.058 1.00 6.27 645 ILE A C 1
ATOM 1409 O O . ILE A 1 170 ? -12.585 19.069 9.296 1.00 7.12 645 ILE A O 1
ATOM 1414 N N . ILE A 1 171 ? -10.460 18.703 8.650 1.00 5.96 646 ILE A N 1
ATOM 1415 C CA . ILE A 1 171 ? -10.170 20.133 8.508 1.00 5.56 646 ILE A CA 1
ATOM 1416 C C . ILE A 1 171 ? -11.154 20.841 7.603 1.00 6.01 646 ILE A C 1
ATOM 1417 O O . ILE A 1 171 ? -11.648 21.926 7.961 1.00 6.68 646 ILE A O 1
ATOM 1422 N N . ILE A 1 172 ? -11.350 20.315 6.397 1.00 6.24 647 ILE A N 1
ATOM 1423 C CA . ILE A 1 172 ? -12.135 21.059 5.403 1.00 6.00 647 ILE A CA 1
ATOM 1424 C C . ILE A 1 172 ? -13.604 21.213 5.867 1.00 6.85 647 ILE A C 1
ATOM 1425 O O . ILE A 1 172 ? -14.113 22.335 5.929 1.00 7.56 647 ILE A O 1
ATOM 1430 N N . PRO A 1 173 ? -14.288 20.114 6.215 1.00 7.43 648 PRO A N 1
ATOM 1431 C CA . PRO A 1 173 ? -15.689 20.300 6.685 1.00 8.08 648 PRO A CA 1
ATOM 1432 C C . PRO A 1 173 ? -15.797 21.172 7.928 1.00 8.11 648 PRO A C 1
ATOM 1433 O O . PRO A 1 173 ? -16.720 21.980 8.046 1.00 9.11 648 PRO A O 1
ATOM 1437 N N .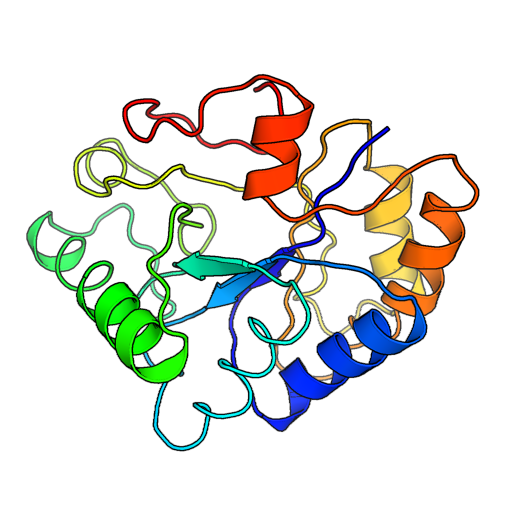 THR A 1 174 ? -14.864 21.019 8.883 1.00 7.57 649 THR A N 1
ATOM 1438 C CA . THR A 1 174 ? -14.964 21.777 10.119 1.00 7.71 649 THR A CA 1
ATOM 1439 C C . THR A 1 174 ? -14.795 23.262 9.839 1.00 7.76 649 THR A C 1
ATOM 1440 O O .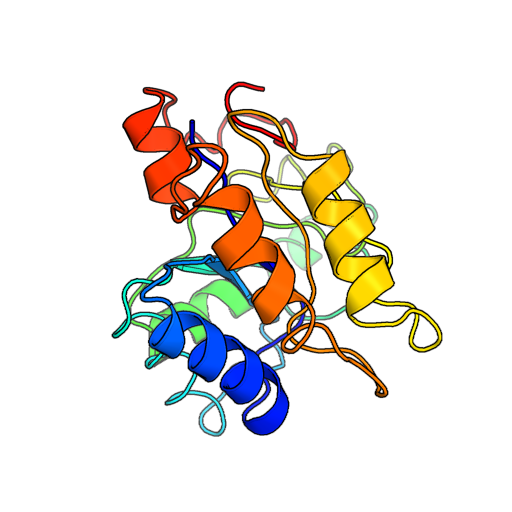 THR A 1 174 ? -15.609 24.081 10.302 1.00 9.10 649 THR A O 1
ATOM 1444 N N . LEU A 1 175 ? -13.780 23.641 9.081 1.00 7.40 650 LEU A N 1
ATOM 1445 C CA . LEU A 1 175 ? -13.587 25.060 8.854 1.00 8.31 650 LEU A CA 1
ATOM 1446 C C . LEU A 1 175 ? -14.714 25.628 7.966 1.00 8.33 650 LEU A C 1
ATOM 1447 O O . LEU A 1 175 ? -15.166 26.749 8.200 1.00 9.37 650 LEU A O 1
ATOM 1452 N N . LYS A 1 176 ? -15.193 24.870 6.983 1.00 7.99 651 LYS A N 1
ATOM 1453 C CA . LYS A 1 176 ? -16.350 25.376 6.222 1.00 8.42 651 LYS A CA 1
ATOM 1454 C C . LYS A 1 176 ? -17.536 25.631 7.151 1.00 9.91 651 LYS A C 1
ATOM 1455 O O . LYS A 1 176 ? -18.259 26.622 6.995 1.00 11.24 651 LYS A O 1
ATOM 1461 N N . SER A 1 177 ? -17.731 24.736 8.114 1.00 10.41 652 SER A N 1
ATOM 1462 C CA A SER A 1 177 ? -18.949 24.878 8.946 0.50 11.88 652 SER A CA 1
ATOM 1463 C CA B SER A 1 177 ? -18.896 24.851 9.036 0.50 11.43 652 SER A CA 1
ATOM 1464 C C . SER A 1 177 ? -18.750 26.087 9.887 1.00 12.29 652 SER A C 1
ATOM 1465 O O . SER A 1 177 ? -19.744 26.643 10.354 1.00 15.35 652 SER A O 1
ATOM 1470 N N . ARG A 1 178 ? -17.521 26.510 10.124 1.00 11.09 653 ARG A N 1
ATOM 1471 C CA . ARG A 1 178 ? -17.238 27.677 10.944 1.00 10.72 653 ARG A CA 1
ATOM 1472 C C . ARG A 1 178 ? -17.185 28.994 10.164 1.00 12.60 653 ARG A C 1
ATOM 1473 O O . ARG A 1 178 ? -16.850 30.023 10.720 1.00 14.40 653 ARG A O 1
ATOM 1481 N N . GLY A 1 179 ? -17.501 28.943 8.882 1.00 12.41 654 GLY A N 1
ATOM 1482 C CA . GLY A 1 179 ? -17.606 30.142 8.070 1.00 12.83 654 GLY A CA 1
ATOM 1483 C C . GLY A 1 179 ? -16.370 30.440 7.253 1.00 12.31 654 GLY A C 1
ATOM 1484 O O . GLY A 1 179 ? -16.293 31.544 6.719 1.00 15.52 654 GLY A O 1
ATOM 1485 N N . TYR A 1 180 ? -15.360 29.573 7.244 1.00 10.88 655 TYR A N 1
ATOM 1486 C CA . TYR A 1 180 ? -14.181 29.834 6.446 1.00 9.79 655 TYR A CA 1
ATOM 1487 C C . TYR A 1 180 ? -14.383 29.414 5.009 1.00 10.08 655 TYR A C 1
ATOM 1488 O O . TYR A 1 180 ? -15.122 28.446 4.684 1.00 11.22 655 TYR A O 1
ATOM 1497 N N A GLU A 1 181 ? -13.684 30.131 4.116 0.50 9.32 656 GLU A N 1
ATOM 1498 N N B GLU A 1 181 ? -13.616 30.086 4.162 0.50 9.34 656 GLU A N 1
ATOM 1499 C CA A GLU A 1 181 ? -13.510 29.732 2.709 0.50 10.13 656 GLU A CA 1
ATOM 1500 C CA B GLU A 1 181 ? -13.499 29.730 2.777 0.50 10.04 656 GLU A CA 1
ATOM 1501 C C A GLU A 1 181 ? -12.011 29.594 2.422 0.50 8.30 656 GLU A C 1
ATOM 1502 C C B GLU A 1 181 ? -11.992 29.543 2.500 0.50 8.26 656 GLU A C 1
ATOM 1503 O O A GLU A 1 181 ? -11.196 30.423 2.808 0.50 9.48 656 GLU A O 1
ATOM 1504 O O B GLU A 1 181 ? -11.138 30.207 3.096 0.50 10.09 656 GLU A O 1
ATOM 1515 N N . PHE A 1 182 ? -11.699 28.554 1.658 1.00 8.35 657 PHE A N 1
ATOM 1516 C CA . PHE A 1 182 ? -10.331 28.187 1.299 1.00 7.26 657 PHE A CA 1
ATOM 1517 C C . PHE A 1 182 ? -9.914 28.862 -0.020 1.00 7.14 657 PHE A C 1
ATOM 1518 O O . PHE A 1 182 ? -10.648 28.827 -1.004 1.00 9.36 657 PHE A O 1
ATOM 1526 N N . VAL A 1 183 ? -8.735 29.484 0.000 1.00 6.40 658 VAL A N 1
ATOM 1527 C CA . VAL A 1 183 ? -8.227 30.227 -1.130 1.00 6.49 658 VAL A CA 1
ATOM 1528 C C . VAL A 1 183 ? -6.762 29.891 -1.378 1.00 6.08 658 VAL A C 1
ATOM 1529 O O . VAL A 1 183 ? -6.048 29.409 -0.474 1.00 5.84 658 VAL A O 1
ATOM 1533 N N . THR A 1 184 ? -6.305 30.163 -2.602 1.00 6.09 659 THR A N 1
ATOM 1534 C CA . THR A 1 184 ? -4.867 30.095 -2.911 1.00 5.78 659 THR A CA 1
ATOM 1535 C C . THR A 1 184 ? -4.154 31.264 -2.236 1.00 5.66 659 THR A C 1
ATOM 1536 O O . THR A 1 184 ? -4.794 32.215 -1.794 1.00 6.37 659 THR A O 1
ATOM 1540 N N . LEU A 1 185 ? -2.812 31.242 -2.203 1.00 6.03 660 LEU A N 1
ATOM 1541 C CA . LEU A 1 185 ? -2.073 32.388 -1.655 1.00 6.07 660 LEU A CA 1
ATOM 1542 C C . LEU A 1 185 ? -2.359 33.651 -2.440 1.00 6.61 660 LEU A C 1
ATOM 1543 O O . LEU A 1 185 ? -2.577 34.714 -1.847 1.00 6.84 660 LEU A O 1
ATOM 1548 N N . THR A 1 186 ? -2.350 33.575 -3.756 1.00 6.91 661 THR A N 1
ATOM 1549 C CA . THR A 1 186 ? -2.610 34.767 -4.560 1.00 7.46 661 THR A CA 1
ATOM 1550 C C . THR A 1 186 ? -3.992 35.303 -4.234 1.00 7.59 661 THR A C 1
ATOM 1551 O O . THR A 1 186 ? -4.178 36.528 -4.101 1.00 7.88 661 THR A O 1
ATOM 1555 N N . GLU A 1 187 ? -4.980 34.423 -4.144 1.00 7.77 662 GLU A N 1
ATOM 1556 C CA . GLU A 1 187 ? -6.326 34.845 -3.840 1.00 8.64 662 GLU A CA 1
ATOM 1557 C C . GLU A 1 187 ? -6.423 35.466 -2.452 1.00 8.01 662 GLU A C 1
ATOM 1558 O O . GLU A 1 187 ? -7.139 36.456 -2.239 1.00 9.23 662 GLU A O 1
ATOM 1564 N N . LEU A 1 188 ? -5.723 34.885 -1.464 1.00 7.27 663 LEU A N 1
ATOM 1565 C CA . LEU A 1 188 ? -5.747 35.425 -0.112 1.00 7.58 663 LEU A CA 1
ATOM 1566 C C . LEU A 1 188 ? -5.280 36.884 -0.097 1.00 8.05 663 LEU A C 1
ATOM 1567 O O . LEU A 1 188 ? -5.927 37.756 0.474 1.00 9.37 663 LEU A O 1
ATOM 1572 N N . PHE A 1 189 ? -4.140 37.151 -0.718 1.00 7.37 664 PHE A N 1
ATOM 1573 C CA . PHE A 1 189 ? -3.639 38.519 -0.809 1.00 7.38 664 PHE A CA 1
ATOM 1574 C C . PHE A 1 189 ? -4.655 39.412 -1.521 1.00 7.99 664 PHE A C 1
ATOM 1575 O O . PHE A 1 189 ? -4.992 40.503 -1.068 1.00 9.55 664 PHE A O 1
ATOM 1583 N N . THR A 1 190 ? -5.116 38.975 -2.687 1.00 8.06 665 THR A N 1
ATOM 1584 C CA . THR A 1 190 ? -5.980 39.814 -3.546 1.00 8.63 665 THR A CA 1
ATOM 1585 C C . THR A 1 190 ? -7.288 40.157 -2.802 1.00 7.77 665 THR A C 1
ATOM 1586 O O . THR A 1 190 ? -7.730 41.305 -2.805 1.00 9.86 665 THR A O 1
ATOM 1590 N N . LEU A 1 191 ? -7.914 39.161 -2.214 1.00 7.64 666 LEU A N 1
ATOM 1591 C CA . LEU A 1 191 ? -9.208 39.372 -1.576 1.00 8.31 666 LEU A CA 1
ATOM 1592 C C . LEU A 1 191 ? -9.106 40.224 -0.335 1.00 9.16 666 LEU A C 1
ATOM 1593 O O . LEU A 1 191 ? -10.097 40.857 0.100 1.00 11.21 666 LEU A O 1
ATOM 1598 N N . LYS A 1 192 ? -7.934 40.260 0.290 1.00 9.43 667 LYS A N 1
ATOM 1599 C CA . LYS A 1 192 ? -7.631 41.096 1.457 1.00 10.68 667 LYS A CA 1
ATOM 1600 C C . LYS A 1 192 ? -7.087 42.475 1.065 1.00 11.32 667 LYS A C 1
ATOM 1601 O O . LYS A 1 192 ? -6.874 43.318 1.934 1.00 13.83 667 LYS A O 1
ATOM 1607 N N . GLY A 1 193 ? -6.865 42.714 -0.214 1.00 11.08 668 GLY A N 1
ATOM 1608 C CA . GLY A 1 193 ? -6.362 44.000 -0.686 1.00 11.69 668 GLY A CA 1
ATOM 1609 C C . GLY A 1 193 ? -4.896 44.247 -0.359 1.00 11.31 668 GLY A C 1
ATOM 1610 O O . GLY A 1 193 ? -4.478 45.412 -0.276 1.00 13.72 668 GLY A O 1
ATOM 1611 N N . VAL A 1 194 ? -4.103 43.197 -0.192 1.00 10.79 669 VAL A N 1
ATOM 1612 C CA . VAL A 1 194 ? -2.672 43.338 0.137 1.00 10.74 669 VAL A CA 1
ATOM 1613 C C . VAL A 1 194 ? -1.890 43.063 -1.146 1.00 11.28 669 VAL A C 1
ATOM 1614 O O . VAL A 1 194 ? -1.988 41.970 -1.716 1.00 11.56 669 VAL A O 1
ATOM 1618 N N . PRO A 1 195 ? -1.126 44.032 -1.660 1.00 11.64 670 PRO A N 1
ATOM 1619 C CA . PRO A 1 195 ? -0.336 43.784 -2.871 1.00 11.80 670 PRO A CA 1
ATOM 1620 C C . PRO A 1 195 ? 0.613 42.613 -2.659 1.00 11.52 670 PRO A C 1
ATOM 1621 O O . PRO A 1 195 ? 1.184 42.460 -1.571 1.00 11.48 670 PRO A O 1
ATOM 1625 N N . ILE A 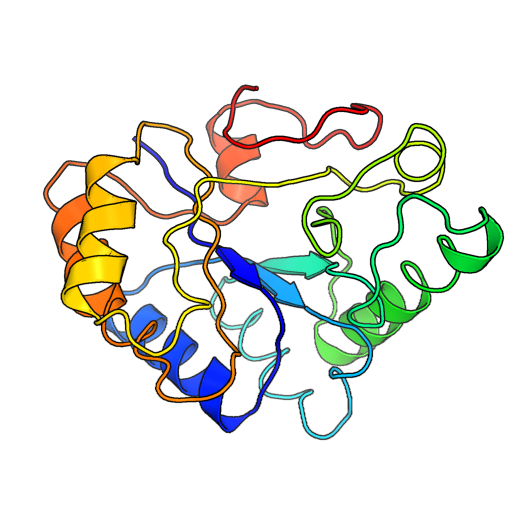1 196 ? 0.803 41.819 -3.691 1.00 10.44 671 ILE A N 1
ATOM 1626 C CA . ILE A 1 196 ? 1.751 40.705 -3.681 1.00 10.70 671 ILE A CA 1
ATOM 1627 C C . ILE A 1 196 ? 3.092 41.308 -4.111 1.00 10.70 671 ILE A C 1
ATOM 1628 O O . ILE A 1 196 ? 3.397 41.430 -5.298 1.00 12.68 671 ILE A O 1
ATOM 1633 N N . ASP A 1 197 ? 3.846 41.772 -3.125 1.00 10.46 672 ASP A N 1
ATOM 1634 C CA . ASP A 1 197 ? 4.976 42.653 -3.337 1.00 10.74 672 ASP A CA 1
ATOM 1635 C C . ASP A 1 197 ? 6.254 42.041 -2.763 1.00 9.96 672 ASP A C 1
ATOM 1636 O O . ASP A 1 197 ? 6.474 42.082 -1.543 1.00 10.43 672 ASP A O 1
ATOM 1641 N N . PRO A 1 198 ? 7.125 41.486 -3.622 1.00 9.87 673 PRO A N 1
ATOM 1642 C CA . PRO A 1 198 ? 8.327 40.833 -3.172 1.00 10.88 673 PRO A CA 1
ATOM 1643 C C . PRO A 1 198 ? 9.379 41.770 -2.602 1.00 11.35 673 PRO A C 1
ATOM 1644 O O . PRO A 1 198 ? 10.381 41.301 -2.116 1.00 14.28 673 PRO A O 1
ATOM 1648 N N . SER A 1 199 ? 9.135 43.074 -2.673 1.00 11.08 674 SER A N 1
ATOM 1649 C CA . SER A 1 199 ? 9.999 44.052 -2.021 1.00 12.04 674 SER A CA 1
ATOM 1650 C C . SER A 1 199 ? 9.761 44.077 -0.515 1.00 12.27 674 SER A C 1
ATOM 1651 O O . SER A 1 199 ? 10.526 44.685 0.234 1.00 13.87 674 SER A O 1
ATOM 1654 N N . VAL A 1 200 ? 8.700 43.409 -0.076 1.00 11.99 675 VAL A N 1
ATOM 1655 C CA . VAL A 1 200 ? 8.488 43.160 1.346 1.00 12.66 675 VAL A CA 1
ATOM 1656 C C . VAL A 1 200 ? 9.409 42.059 1.861 1.00 11.96 675 VAL A C 1
ATOM 1657 O O . VAL A 1 200 ? 9.265 40.893 1.494 1.00 14.05 675 VAL A O 1
ATOM 1661 N N . LYS A 1 201 ? 10.356 42.436 2.715 1.00 12.47 676 LYS A N 1
ATOM 1662 C CA . LYS A 1 201 ? 11.350 41.498 3.223 1.00 11.54 676 LYS A CA 1
ATOM 1663 C C . LYS A 1 201 ? 10.941 40.941 4.584 1.00 11.60 676 LYS A C 1
ATOM 1664 O O . LYS A 1 201 ? 11.701 41.013 5.550 1.00 14.27 676 LYS A O 1
ATOM 1670 N N . ARG A 1 202 ? 9.736 40.386 4.649 1.00 13.64 677 ARG A N 1
ATOM 1671 C CA . ARG A 1 202 ? 9.229 39.804 5.860 1.00 12.44 677 ARG A CA 1
ATOM 1672 C C . ARG A 1 202 ? 8.493 38.517 5.495 1.00 10.33 677 ARG A C 1
ATOM 1673 O O . ARG A 1 202 ? 7.963 38.368 4.401 1.00 12.41 677 ARG A O 1
ATOM 1681 N N . MET A 1 203 ? 8.510 37.573 6.419 1.00 9.58 678 MET A N 1
ATOM 1682 C CA . MET A 1 203 ? 7.809 36.293 6.209 1.00 9.07 678 MET A CA 1
ATOM 1683 C C . MET A 1 203 ? 6.359 36.397 6.673 1.00 8.79 678 MET A C 1
ATOM 1684 O O . MET A 1 203 ? 6.074 36.773 7.806 1.00 10.93 678 MET A O 1
ATOM 1689 N N . TYR A 1 204 ? 5.442 36.060 5.773 1.00 7.07 679 TYR A N 1
ATOM 1690 C CA . TYR A 1 204 ? 4.003 36.081 6.088 1.00 7.45 679 TYR A CA 1
ATOM 1691 C C . TYR A 1 204 ? 3.596 34.751 6.652 1.00 7.10 679 TYR A C 1
ATOM 1692 O O . TYR A 1 204 ? 3.695 33.704 5.991 1.00 7.47 679 TYR A O 1
ATOM 1701 N N . ASN A 1 205 ? 3.080 34.736 7.887 1.00 7.88 680 ASN A N 1
ATOM 1702 C CA . ASN A 1 205 ? 2.407 33.576 8.468 1.00 7.64 680 ASN A CA 1
ATOM 1703 C C . ASN A 1 205 ? 0.889 33.683 8.332 1.00 8.01 680 ASN A C 1
ATOM 1704 O O . ASN A 1 205 ? 0.163 32.711 8.542 1.00 8.33 680 ASN A O 1
ATOM 1709 N N . SER A 1 206 ? 0.419 34.859 7.946 1.00 8.67 681 SER A N 1
ATOM 1710 C CA . SER A 1 206 ? -0.971 35.200 7.801 1.00 8.34 681 SER A CA 1
ATOM 1711 C C . SER A 1 206 ? -1.026 36.449 6.938 1.00 8.78 681 SER A C 1
ATOM 1712 O O . SER A 1 206 ? -0.003 37.108 6.719 1.00 9.83 681 SER A O 1
ATOM 1715 N N . VAL A 1 207 ? -2.238 36.749 6.470 1.00 9.05 682 VAL A N 1
ATOM 1716 C CA . VAL A 1 207 ? -2.493 37.980 5.706 1.00 9.92 682 VAL A CA 1
ATOM 1717 C C . VAL A 1 207 ? -3.646 38.703 6.332 1.00 12.01 682 VAL A C 1
ATOM 1718 O O . VAL A 1 207 ? -4.706 38.127 6.492 1.00 12.73 682 VAL A O 1
ATOM 1722 N N . PRO A 1 208 ? -3.468 40.016 6.663 1.00 13.96 683 PRO A N 1
ATOM 1723 C CA . PRO A 1 208 ? -2.255 40.824 6.581 1.00 14.25 683 PRO A CA 1
ATOM 1724 C C . PRO A 1 208 ? -1.194 40.335 7.557 1.00 15.59 683 PRO A C 1
ATOM 1725 O O . PRO A 1 208 ? -1.473 39.519 8.464 1.00 17.01 683 PRO A O 1
ATOM 1729 N N . LEU A 1 209 ? 0.023 40.830 7.371 1.00 17.12 684 LEU A N 1
ATOM 1730 C CA . LEU A 1 209 ? 1.110 40.540 8.315 1.00 22.83 684 LEU A CA 1
ATOM 1731 C C . LEU A 1 209 ? 0.761 40.702 9.777 1.00 30.40 684 LEU A C 1
ATOM 1732 O O . LEU A 1 209 ? -0.167 41.514 10.070 1.00 121.14 684 LEU A O 1
#

Organism: Acetivibrio thermocellus (NCBI:txid1515)

Secondary structure (DSSP, 8-state):
-EEEEEEES---HHHHHHHHHHHHHHT---EEEE-GGG-SHHHHHHHHHHHHTT-EEEE--SSSS--TT--HHHHHHHHHHHHHHHHHHHS---SEE--GGG---HHHHHH--SEEB--B--STT-TTS-HHHHHHHHHHH--TTBEEEEES--SSS--HHHHHHHHHHHHHHTT-EE--HHHHHHHHT----TT--S-BSBS--

B-factor: mean 11.14, std 7.38, range [3.78, 121.14]

Nearest PDB structures (foldseek):
 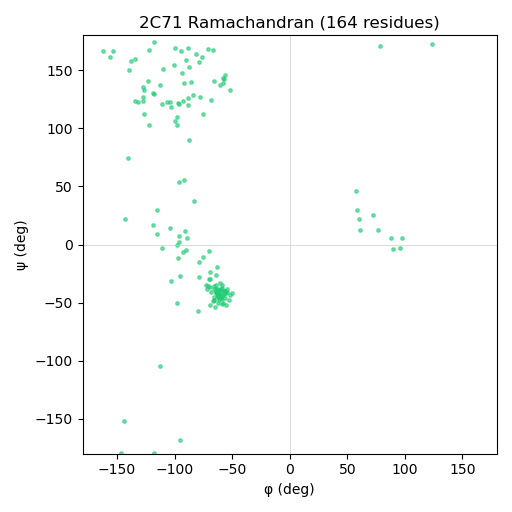 2c79-assembly1_A  TM=1.005E+00  e=5.127E-47  Acetivibrio thermocellus
  7ax7-assembly1_A  TM=9.696E-01  e=3.016E-25  uncultured bacterium
  2c1i-assembly1_A  TM=9.338E-01  e=3.748E-20  Streptococcus pneumoniae R6
  5lgc-assembly1_A  TM=9.595E-01  e=1.994E-18  Arthrobacter sp. AW19M34-1
  6h8l-assembly1_A  TM=9.358E-01  e=5.217E-18  Bacillus subtilis subsp. subtilis str. 168

Radius of gyration: 15.76 Å; Cα contacts (8 Å, |Δi|>4): 457; chains: 1; bounding box: 45×37×35 Å